Protein AF-J7F900-F1 (afdb_monomer)

Organism: Capra hircus (NCBI:txid9925)

Sequence (234 aa):
MGRRAWTLQCTAFTLFCAWCAMNSVKAKRQFVNECMGRRAWTLQCTAFTLFCAWCAMNSVKAKRQFVNEWAAEIPGGPEAASAIAQELGYDLLGQIGSLENHYLFKHRNHPQRSRRSALHITKRLSDDDRGRQGKGSIFVWASGNGGRQGDNCDCDGYTDSIYTISISSASQQGLSPWYAEKCSSTLATSYSSGDYTDQRITSADLHNDCTETHTGTSASAPLAAGIFALALEA

InterPro domains:
  IPR023828 Peptidase S8, subtilisin, Ser-active site [PS00138] (216-226)
  IPR032815 Peptidase S8, pro-domain [PF16470] (69-130)
  IPR036852 Peptidase S8/S53 domain superfamily [G3DSA:3.40.50.200] (98-234)
  IPR036852 Peptidase S8/S53 domain superfamily [SSF52743] (130-234)

Nearest PDB structures (foldseek):
  1p8j-assembly1_A  TM=9.568E-01  e=3.213E-13  Mus musculus
  4z2a-assembly1_A  TM=9.559E-01  e=8.698E-13  Homo sapiens
  6eqv-assembly1_A  TM=9.687E-01  e=1.725E-12  Homo sapiens
  1ot5-assembly2_B  TM=9.689E-01  e=4.673E-09  Saccharomyces cerevisiae
  5mao-assembly2_B  TM=4.741E-01  e=7.243E+00  Thermus thermophilus HB27

Solvent-accessible surface area (backbone atoms only — not comparable to full-atom values): 13207 Å² total; per-residue (Å²): 139,79,76,68,63,63,62,55,53,56,51,54,53,52,52,49,54,56,56,72,70,52,91,41,75,68,59,54,52,52,54,52,56,63,66,68,71,55,98,83,44,72,74,58,52,51,54,48,52,52,48,53,50,50,51,64,74,64,57,75,71,76,74,84,74,85,72,72,62,45,80,45,78,36,83,74,43,70,66,46,44,45,51,50,17,63,74,73,60,33,44,67,76,44,65,51,81,92,45,80,43,26,34,34,32,33,49,86,81,66,66,97,65,35,84,51,77,34,50,77,60,44,46,55,55,37,71,33,59,76,23,67,81,56,70,37,48,88,43,67,29,43,31,37,62,41,23,74,78,68,38,46,25,63,58,24,14,54,31,48,23,92,61,34,47,8,18,30,35,22,15,76,84,72,40,78,27,72,35,42,31,62,46,87,46,54,74,48,69,31,64,20,31,42,61,94,87,41,59,43,39,67,46,82,40,79,93,87,40,76,34,67,70,44,55,49,14,72,46,7,20,61,54,48,47,52,52,49,52,55,65,72,72,108

Radius of gyration: 24.92 Å; Cα contacts (8 Å, |Δi|>4): 346; chains: 1; bounding box: 78×35×58 Å

Secondary structure (DSSP, 8-state):
--SSHHHHHHHHHHHHHHHHT---HHHHHHHHHHHTTSTT-HHHHHHHHHHHHHHHHT----------EEEEE-TTHHHHHHHHHHHHTEEEEEE-TT-TTEEEEEETT--SS-SS--HHHHHHHHS-TTGGGGT---EEEE--S-GGGT--GGGSTTTT-TTEEEEEEE-TTSPPPTT----TTEEEEEE---STTS--EEEEEGGGEEEEEE-SHHHHHHHHHHHHHHHHH-

pLDDT: mean 74.91, std 19.48, range [27.19, 97.81]

Mean predicted aligned error: 15.86 Å

Foldseek 3Di:
DPDVVVVVVVVVVVLVVVLVPDPDPVVNVVSVVVVVPDPPCPPVVVVVVVVVVVVVVPPPPPPPDDAQKDKAQAPPPPVRVVVCCVVLQWDWPAADPPDPRITMIHHPDDDPFDQDAPQVVLVVQQCPCSAVNNPGPAAFAQLWQCQLVVDASCSGNVLVYPSYAYEWEAFPVRHRASRTHDYPSHDYYFYAHHDPPTWGDWDADPPRDIDRHDGGSSSTRVVVVVVVVVVVVD

Structure (mmCIF, N/CA/C/O backbone):
data_AF-J7F900-F1
#
_entry.id   AF-J7F900-F1
#
loop_
_atom_site.group_PDB
_atom_site.id
_atom_site.type_symbol
_atom_site.label_atom_id
_atom_site.label_alt_id
_atom_site.label_comp_id
_atom_site.label_asym_id
_atom_site.label_entity_id
_atom_site.label_seq_id
_atom_site.pdbx_PDB_ins_code
_atom_site.Cartn_x
_atom_site.Cartn_y
_atom_site.Cartn_z
_atom_site.occupancy
_atom_site.B_iso_or_equiv
_atom_site.auth_seq_id
_atom_site.auth_comp_id
_atom_site.auth_asym_id
_atom_site.auth_atom_id
_atom_site.pdbx_PDB_model_num
ATOM 1 N N . MET A 1 1 ? 62.890 9.599 -12.530 1.00 39.34 1 MET A N 1
ATOM 2 C CA . MET A 1 1 ? 61.653 8.823 -12.789 1.00 39.34 1 MET A CA 1
ATOM 3 C C . MET A 1 1 ? 60.593 9.321 -11.813 1.00 39.34 1 MET A C 1
ATOM 5 O O . MET A 1 1 ? 60.851 9.236 -10.628 1.00 39.34 1 MET A O 1
ATOM 9 N N . GLY A 1 2 ? 59.487 9.945 -12.240 1.00 43.38 2 GLY A N 1
ATOM 10 C CA . GLY A 1 2 ? 58.527 10.470 -11.244 1.00 43.38 2 GLY A CA 1
ATOM 11 C C . GLY A 1 2 ? 57.331 11.289 -11.737 1.00 43.38 2 GLY A C 1
ATOM 12 O O . GLY A 1 2 ? 56.359 11.405 -11.008 1.00 43.38 2 GLY A O 1
ATOM 13 N N . ARG A 1 3 ? 57.327 11.812 -12.973 1.00 31.27 3 ARG A N 1
ATOM 14 C CA . ARG A 1 3 ? 56.179 12.598 -13.491 1.00 31.27 3 ARG A CA 1
ATOM 15 C C . ARG A 1 3 ? 55.253 11.854 -14.464 1.00 31.27 3 ARG A C 1
ATOM 17 O O . ARG A 1 3 ? 54.204 12.382 -14.799 1.00 31.27 3 ARG A O 1
ATOM 24 N N . ARG A 1 4 ? 55.604 10.632 -14.894 1.00 30.52 4 ARG A N 1
ATOM 25 C CA . ARG A 1 4 ? 54.790 9.825 -15.834 1.00 30.52 4 ARG A CA 1
ATOM 26 C C . ARG A 1 4 ? 53.794 8.874 -15.154 1.00 30.52 4 ARG A C 1
ATOM 28 O O . ARG A 1 4 ? 52.801 8.520 -15.768 1.00 30.52 4 ARG A O 1
ATOM 35 N N . ALA A 1 5 ? 54.026 8.481 -13.898 1.00 34.56 5 ALA A N 1
ATOM 36 C CA . ALA A 1 5 ? 53.127 7.569 -13.175 1.00 34.56 5 ALA A CA 1
ATOM 37 C C . ALA A 1 5 ? 51.802 8.249 -12.771 1.00 34.56 5 ALA A C 1
ATOM 39 O O . ALA A 1 5 ? 50.732 7.666 -12.918 1.00 34.56 5 ALA A O 1
ATOM 40 N N . TRP A 1 6 ? 51.864 9.523 -12.371 1.00 27.19 6 TRP A N 1
ATOM 41 C CA . TRP A 1 6 ? 50.697 10.294 -11.929 1.00 27.19 6 TRP A CA 1
ATOM 42 C C . TRP A 1 6 ? 49.711 10.630 -13.062 1.00 27.19 6 TRP A C 1
ATOM 44 O O . TRP A 1 6 ? 48.503 10.658 -12.847 1.00 27.19 6 TRP A O 1
ATOM 54 N N . THR A 1 7 ? 50.191 10.810 -14.296 1.00 35.19 7 THR A N 1
ATOM 55 C CA . THR A 1 7 ? 49.340 11.071 -15.476 1.00 35.19 7 THR A CA 1
ATOM 56 C C . THR A 1 7 ? 48.552 9.829 -15.919 1.00 35.19 7 THR A C 1
ATOM 58 O O . THR A 1 7 ? 47.449 9.937 -16.456 1.00 35.19 7 THR A O 1
ATOM 61 N N . LEU A 1 8 ? 49.102 8.642 -15.654 1.00 38.56 8 LEU A N 1
ATOM 62 C CA . LEU A 1 8 ? 48.525 7.332 -15.970 1.00 38.56 8 LEU A CA 1
ATOM 63 C C . LEU A 1 8 ? 47.450 6.891 -14.958 1.00 38.56 8 LEU A C 1
ATOM 65 O O . LEU A 1 8 ? 46.465 6.263 -15.337 1.00 38.56 8 LEU A O 1
ATOM 69 N N . GLN A 1 9 ? 47.593 7.259 -13.682 1.00 36.38 9 GLN A N 1
ATOM 70 C CA . GLN A 1 9 ? 46.579 6.979 -12.656 1.00 36.38 9 GLN A CA 1
ATOM 71 C C . GLN A 1 9 ? 45.350 7.892 -12.768 1.00 36.38 9 GLN A C 1
ATOM 73 O O . GLN A 1 9 ? 44.226 7.406 -12.640 1.00 36.38 9 GLN A O 1
ATOM 78 N N . CYS A 1 10 ? 45.528 9.178 -13.093 1.00 32.91 10 CYS A N 1
ATOM 79 C CA . CYS A 1 10 ? 44.396 10.094 -13.280 1.00 32.91 10 CYS A CA 1
ATOM 80 C C . CYS A 1 10 ? 43.496 9.711 -14.466 1.00 32.91 10 CYS A C 1
ATOM 82 O O . CYS A 1 10 ? 42.286 9.918 -14.397 1.00 32.91 10 CYS A O 1
ATOM 84 N N . THR A 1 11 ? 44.058 9.129 -15.531 1.00 50.62 11 THR A N 1
ATOM 85 C CA . THR A 1 11 ? 43.308 8.716 -16.733 1.00 50.62 11 THR A CA 1
ATOM 86 C C . THR A 1 11 ? 42.504 7.432 -16.515 1.00 50.62 11 THR A C 1
ATOM 88 O O . THR A 1 11 ? 41.358 7.348 -16.946 1.00 50.62 11 THR A O 1
ATOM 91 N N . ALA A 1 12 ? 43.039 6.453 -15.780 1.00 51.00 12 ALA A N 1
ATOM 92 C CA . ALA A 1 12 ? 42.300 5.232 -15.448 1.00 51.00 12 ALA A CA 1
ATOM 93 C C . ALA A 1 12 ? 41.106 5.501 -14.509 1.00 51.00 12 ALA A C 1
ATOM 95 O O . ALA A 1 12 ? 40.033 4.923 -14.685 1.00 51.00 12 ALA A O 1
ATOM 96 N N . PHE A 1 13 ? 41.269 6.414 -13.545 1.00 47.94 13 PHE A N 1
ATOM 97 C CA . PHE A 1 13 ? 40.209 6.761 -12.594 1.00 47.94 13 PHE A CA 1
ATOM 98 C C . PHE A 1 13 ? 39.066 7.551 -13.254 1.00 47.94 13 PHE A C 1
ATOM 100 O O . PHE A 1 13 ? 37.894 7.272 -13.011 1.00 47.94 13 PHE A O 1
ATOM 107 N N . THR A 1 14 ? 39.387 8.480 -14.164 1.00 52.47 14 THR A N 1
ATOM 108 C CA . THR A 1 14 ? 38.369 9.223 -14.933 1.00 52.47 14 THR A CA 1
ATOM 109 C C . THR A 1 14 ? 37.580 8.320 -15.881 1.00 52.47 14 THR A C 1
ATOM 111 O O . THR A 1 14 ? 36.364 8.473 -15.982 1.00 52.47 14 THR A O 1
ATOM 114 N N . LEU A 1 15 ? 38.224 7.332 -16.514 1.00 55.78 15 LEU A N 1
ATOM 115 C CA . LEU A 1 15 ? 37.542 6.355 -17.375 1.00 55.78 15 LEU A CA 1
ATOM 116 C C . LEU A 1 15 ? 36.622 5.408 -16.580 1.00 55.78 15 LEU A C 1
ATOM 118 O O . LEU A 1 15 ? 35.543 5.067 -17.063 1.00 55.78 15 LEU A O 1
ATOM 122 N N . PHE A 1 16 ? 36.997 5.023 -15.353 1.00 58.53 16 PHE A N 1
ATOM 123 C CA . PHE A 1 16 ? 36.139 4.224 -14.466 1.00 58.53 16 PHE A CA 1
ATOM 124 C C . PHE A 1 16 ? 34.901 5.004 -14.003 1.00 58.53 16 PHE A C 1
ATOM 126 O O . PHE A 1 16 ? 33.786 4.490 -14.097 1.00 58.53 16 PHE A O 1
ATOM 133 N N . CYS A 1 17 ? 35.068 6.263 -13.582 1.00 48.69 17 CYS A N 1
ATOM 134 C CA . CYS A 1 17 ? 33.939 7.122 -13.216 1.00 48.69 17 CYS A CA 1
ATOM 135 C C . CYS A 1 17 ? 32.995 7.361 -14.405 1.00 48.69 17 CYS A C 1
ATOM 137 O O . CYS A 1 17 ? 31.779 7.264 -14.245 1.00 48.69 17 CYS A O 1
ATOM 139 N N . ALA A 1 18 ? 33.538 7.583 -15.607 1.00 52.81 18 ALA A N 1
ATOM 140 C CA . ALA A 1 18 ? 32.741 7.708 -16.826 1.00 52.81 18 ALA A CA 1
ATOM 141 C C . ALA A 1 18 ? 31.972 6.413 -17.156 1.00 52.81 18 ALA A C 1
ATOM 143 O O . ALA A 1 18 ? 30.820 6.479 -17.577 1.00 52.81 18 ALA A O 1
ATOM 144 N N . TRP A 1 19 ? 32.558 5.231 -16.915 1.00 55.00 19 TRP A N 1
ATOM 145 C CA . TRP A 1 19 ? 31.883 3.945 -17.128 1.00 55.00 19 TRP A CA 1
ATOM 146 C C . TRP A 1 19 ? 30.773 3.646 -16.117 1.00 55.00 19 TRP A C 1
ATOM 148 O O . TRP A 1 19 ? 29.700 3.166 -16.501 1.00 55.00 19 TRP A O 1
ATOM 158 N N . CYS A 1 20 ? 30.998 3.965 -14.842 1.00 52.25 20 CYS A N 1
ATOM 159 C CA . CYS A 1 20 ? 29.985 3.837 -13.797 1.00 52.25 20 CYS A CA 1
ATOM 160 C C . CYS A 1 20 ? 28.804 4.797 -14.004 1.00 52.25 20 CYS A C 1
ATOM 162 O O . CYS A 1 20 ? 27.672 4.402 -13.744 1.00 52.25 20 CYS A O 1
ATOM 164 N N . ALA A 1 21 ? 29.038 6.000 -14.539 1.00 45.06 21 ALA A N 1
ATOM 165 C CA . ALA A 1 21 ? 27.992 6.986 -14.821 1.00 45.06 21 ALA A CA 1
ATOM 166 C C . ALA A 1 21 ? 27.124 6.664 -16.061 1.00 45.06 21 ALA A C 1
ATOM 168 O O . ALA A 1 21 ? 26.122 7.334 -16.310 1.00 45.06 21 ALA A O 1
ATOM 169 N N . MET A 1 22 ? 27.476 5.649 -16.862 1.00 54.56 22 MET A N 1
ATOM 170 C CA . MET A 1 22 ? 26.691 5.265 -18.040 1.00 54.56 22 MET A CA 1
ATOM 171 C C . MET A 1 22 ? 25.497 4.369 -17.667 1.00 54.56 22 MET A C 1
ATOM 173 O O . MET A 1 22 ? 25.673 3.242 -17.209 1.00 54.56 22 MET A O 1
ATOM 177 N N . ASN A 1 23 ? 24.275 4.817 -17.972 1.00 41.25 23 ASN A N 1
ATOM 178 C CA . ASN A 1 23 ? 23.027 4.094 -17.663 1.00 41.25 23 ASN A CA 1
ATOM 179 C C . ASN A 1 23 ? 22.518 3.166 -18.787 1.00 41.25 23 ASN A C 1
ATOM 181 O O . ASN A 1 23 ? 21.506 2.491 -18.622 1.00 41.25 23 ASN A O 1
ATOM 185 N N . SER A 1 24 ? 23.215 3.090 -19.929 1.00 43.62 24 SER A N 1
ATOM 186 C CA . SER A 1 24 ? 22.812 2.267 -21.082 1.00 43.62 24 SER A CA 1
ATOM 187 C C . SER A 1 24 ? 23.809 1.147 -21.379 1.00 43.62 24 SER A C 1
ATOM 189 O O . SER A 1 24 ? 25.007 1.383 -21.552 1.00 43.62 24 SER A O 1
ATOM 191 N N . VAL A 1 25 ? 23.301 -0.082 -21.525 1.00 51.66 25 VAL A N 1
ATOM 192 C CA . VAL A 1 25 ? 24.094 -1.266 -21.909 1.00 51.66 25 VAL A CA 1
ATOM 193 C C . VAL A 1 25 ? 24.735 -1.085 -23.292 1.00 51.66 25 VAL A C 1
ATOM 195 O O . VAL A 1 25 ? 25.859 -1.536 -23.504 1.00 51.66 25 VAL A O 1
ATOM 198 N N . LYS A 1 26 ? 24.076 -0.371 -24.219 1.00 46.12 26 LYS A N 1
ATOM 199 C CA . LYS A 1 26 ? 24.641 -0.057 -25.545 1.00 46.12 26 LYS A CA 1
ATOM 200 C C . LYS A 1 26 ? 25.822 0.917 -25.449 1.00 46.12 26 LYS A C 1
ATOM 202 O O . LYS A 1 26 ? 26.840 0.677 -26.092 1.00 46.12 26 LYS A O 1
ATOM 207 N N . ALA A 1 27 ? 25.726 1.938 -24.593 1.00 46.94 27 ALA A N 1
ATOM 208 C CA . ALA A 1 27 ? 26.798 2.916 -24.375 1.00 46.94 27 ALA A CA 1
ATOM 209 C C . ALA A 1 27 ? 28.037 2.277 -23.722 1.00 46.94 27 ALA A C 1
ATOM 211 O O . ALA A 1 27 ? 29.160 2.479 -24.185 1.00 46.94 27 ALA A O 1
ATOM 212 N N . LYS A 1 28 ? 27.833 1.394 -22.730 1.00 47.56 28 LYS A N 1
ATOM 213 C CA . LYS A 1 28 ? 28.925 0.611 -22.124 1.00 47.56 28 LYS A CA 1
ATOM 214 C C . LYS A 1 28 ? 29.638 -0.279 -23.144 1.00 47.56 28 LYS A C 1
ATOM 216 O O . LYS A 1 28 ? 30.852 -0.438 -23.065 1.00 47.56 28 LYS A O 1
ATOM 221 N N . ARG A 1 29 ? 28.906 -0.843 -24.112 1.00 49.00 29 ARG A N 1
ATOM 222 C CA . ARG A 1 29 ? 29.463 -1.723 -25.154 1.00 49.00 29 ARG A CA 1
ATOM 223 C C . ARG A 1 29 ? 30.319 -0.962 -26.172 1.00 49.00 29 ARG A C 1
ATOM 225 O O . ARG A 1 29 ? 31.357 -1.469 -26.582 1.00 49.00 29 ARG A O 1
ATOM 232 N N . GLN A 1 30 ? 29.911 0.250 -26.545 1.00 47.88 30 GLN A N 1
ATOM 233 C CA . GLN A 1 30 ? 30.651 1.096 -27.486 1.00 47.88 30 GLN A CA 1
ATOM 234 C C . GLN A 1 30 ? 31.956 1.633 -26.876 1.00 47.88 30 GLN A C 1
ATOM 236 O O . GLN A 1 30 ? 33.001 1.549 -27.514 1.00 47.88 30 GLN A O 1
ATOM 241 N N . PHE A 1 31 ? 31.925 2.051 -25.607 1.00 52.00 31 PHE A N 1
ATOM 242 C CA . PHE A 1 31 ? 33.115 2.484 -24.865 1.00 52.00 31 PHE A CA 1
ATOM 243 C C . PHE A 1 31 ? 34.171 1.372 -24.731 1.00 52.00 31 PHE A C 1
ATOM 245 O O . PHE A 1 31 ? 35.363 1.600 -24.930 1.00 52.00 31 PHE A O 1
ATOM 252 N N . VAL A 1 32 ? 33.736 0.134 -24.460 1.00 54.12 32 VAL A N 1
ATOM 253 C CA . VAL A 1 32 ? 34.631 -1.036 -24.411 1.00 54.12 32 VAL A CA 1
ATOM 254 C C . VAL A 1 32 ? 35.288 -1.294 -25.773 1.00 54.12 32 VAL A C 1
ATOM 256 O O . VAL A 1 32 ? 36.489 -1.559 -25.826 1.00 54.12 32 VAL A O 1
ATOM 259 N N . ASN A 1 33 ? 34.538 -1.164 -26.872 1.00 49.03 33 ASN A N 1
ATOM 260 C CA . ASN A 1 33 ? 35.069 -1.356 -28.224 1.00 49.03 33 ASN A CA 1
ATOM 261 C C . ASN A 1 33 ? 36.100 -0.279 -28.614 1.00 49.03 33 ASN A C 1
ATOM 263 O O . ASN A 1 33 ? 37.103 -0.603 -29.248 1.00 49.03 33 ASN A O 1
ATOM 267 N N . GLU A 1 34 ? 35.901 0.977 -28.204 1.00 50.81 34 GLU A N 1
ATOM 268 C CA . GLU A 1 34 ? 36.857 2.069 -28.444 1.00 50.81 34 GLU A CA 1
ATOM 269 C C . GLU A 1 34 ? 38.149 1.914 -27.619 1.00 50.81 34 GLU A C 1
ATOM 271 O O . GLU A 1 34 ? 39.245 2.153 -28.134 1.00 50.81 34 GLU A O 1
ATOM 276 N N . CYS A 1 35 ? 38.062 1.430 -26.373 1.00 48.12 35 CYS A N 1
ATOM 277 C CA . CYS A 1 35 ? 39.238 1.144 -25.542 1.00 48.12 35 CYS A CA 1
ATOM 278 C C . CYS A 1 35 ? 40.077 -0.045 -26.049 1.00 48.12 35 CYS A C 1
ATOM 280 O O . CYS A 1 35 ? 41.298 -0.041 -25.882 1.00 48.12 35 CYS A O 1
ATOM 282 N N . MET A 1 36 ? 39.466 -1.041 -26.702 1.00 47.31 36 MET A N 1
ATOM 283 C CA . MET A 1 36 ? 40.174 -2.220 -27.233 1.00 47.31 36 MET A CA 1
ATOM 284 C C . MET A 1 36 ? 40.981 -1.953 -28.523 1.00 47.31 36 MET A C 1
ATOM 286 O O . MET A 1 36 ? 41.742 -2.818 -28.958 1.00 47.31 36 MET A O 1
ATOM 290 N N . GLY A 1 37 ? 40.880 -0.762 -29.127 1.00 43.88 37 GLY A N 1
ATOM 291 C CA . GLY A 1 37 ? 41.524 -0.426 -30.407 1.00 43.88 37 GLY A CA 1
ATOM 292 C C . GLY A 1 37 ? 43.015 -0.047 -30.361 1.00 43.88 37 GLY A C 1
ATOM 293 O O . GLY A 1 37 ? 43.633 0.108 -31.415 1.00 43.88 37 GLY A O 1
ATOM 294 N N . ARG A 1 38 ? 43.643 0.112 -29.185 1.00 46.38 38 ARG A N 1
ATOM 295 C CA . ARG A 1 38 ? 45.068 0.503 -29.068 1.00 46.38 38 ARG A CA 1
ATOM 296 C C . ARG A 1 38 ? 45.914 -0.638 -28.489 1.00 46.38 38 ARG A C 1
ATOM 298 O O . ARG A 1 38 ? 45.812 -0.965 -27.313 1.00 46.38 38 ARG A O 1
ATOM 305 N N . ARG A 1 39 ? 46.799 -1.206 -29.322 1.00 45.97 39 ARG A N 1
ATOM 306 C CA . ARG A 1 39 ? 47.616 -2.432 -29.116 1.00 45.97 39 ARG A CA 1
ATOM 307 C C . ARG A 1 39 ? 48.605 -2.455 -27.921 1.00 45.97 39 ARG A C 1
ATOM 309 O O . ARG A 1 39 ? 49.454 -3.334 -27.880 1.00 45.97 39 ARG A O 1
ATOM 316 N N . ALA A 1 40 ? 48.524 -1.549 -26.947 1.00 45.59 40 ALA A N 1
ATOM 317 C CA . ALA A 1 40 ? 49.523 -1.427 -25.871 1.00 45.59 40 ALA A CA 1
ATOM 318 C C . ALA A 1 40 ? 48.994 -1.651 -24.437 1.00 45.59 40 ALA A C 1
ATOM 320 O O . ALA A 1 40 ? 49.717 -1.381 -23.485 1.00 45.59 40 ALA A O 1
ATOM 321 N N . TRP A 1 41 ? 47.761 -2.142 -24.257 1.00 47.31 41 TRP A N 1
ATOM 322 C CA . TRP A 1 41 ? 47.102 -2.181 -22.936 1.00 47.31 41 TRP A CA 1
ATOM 323 C C . TRP A 1 41 ? 46.536 -3.551 -22.529 1.00 47.31 41 TRP A C 1
ATOM 325 O O . TRP A 1 41 ? 45.672 -3.642 -21.660 1.00 47.31 41 TRP A O 1
ATOM 335 N N . THR A 1 42 ? 47.030 -4.642 -23.117 1.00 53.81 42 THR A N 1
ATOM 336 C CA . THR A 1 42 ? 46.491 -5.999 -22.900 1.00 53.81 42 THR A CA 1
ATOM 337 C C . THR A 1 42 ? 46.549 -6.464 -21.442 1.00 53.81 42 THR A C 1
ATOM 339 O O . THR A 1 42 ? 45.600 -7.087 -20.979 1.00 53.81 42 THR A O 1
ATOM 342 N N . LEU A 1 43 ? 47.594 -6.110 -20.687 1.00 52.00 43 LEU A N 1
ATOM 343 C CA . LEU A 1 43 ? 47.730 -6.470 -19.263 1.00 52.00 43 LEU A CA 1
ATOM 344 C C . LEU A 1 43 ? 46.865 -5.616 -18.320 1.00 52.00 43 LEU A C 1
ATOM 346 O O . LEU A 1 43 ? 46.473 -6.076 -17.251 1.00 52.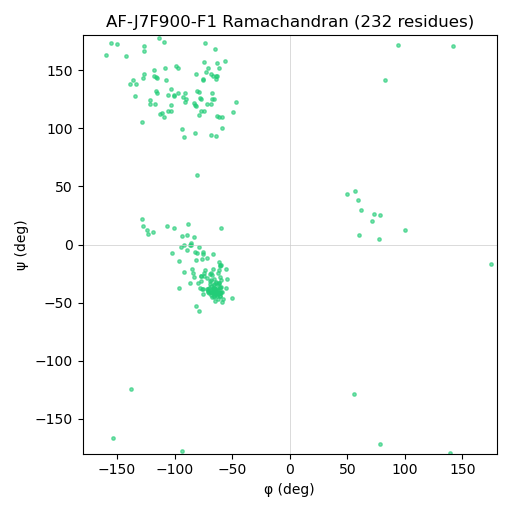00 43 LEU A O 1
ATOM 350 N N . GLN A 1 44 ? 46.546 -4.379 -18.703 1.00 53.59 44 GLN A N 1
ATOM 351 C CA . GLN A 1 44 ? 45.744 -3.476 -17.872 1.00 53.59 44 GLN A CA 1
ATOM 352 C C . GLN A 1 44 ? 44.244 -3.679 -18.108 1.00 53.59 44 GLN A C 1
ATOM 354 O O . GLN A 1 44 ? 43.453 -3.584 -17.171 1.00 53.59 44 GLN A O 1
ATOM 359 N N . CYS A 1 45 ? 43.854 -4.034 -19.337 1.00 55.69 45 CYS A N 1
ATOM 360 C CA . CYS A 1 45 ? 42.481 -4.406 -19.662 1.00 55.69 45 CYS A CA 1
ATOM 361 C C . CYS A 1 45 ? 42.059 -5.705 -18.965 1.00 55.69 45 CYS A C 1
ATOM 363 O O . CYS A 1 45 ? 40.943 -5.764 -18.458 1.00 55.69 45 CYS A O 1
ATOM 365 N N . THR A 1 46 ? 42.930 -6.716 -18.869 1.00 58.94 46 THR A N 1
ATOM 366 C CA . THR A 1 46 ? 42.598 -7.971 -18.170 1.00 58.94 46 THR A CA 1
ATOM 367 C C . THR A 1 46 ? 42.387 -7.746 -16.674 1.00 58.94 46 THR A C 1
ATOM 369 O O . THR A 1 46 ? 41.367 -8.176 -16.135 1.00 58.94 46 THR A O 1
ATOM 372 N N . ALA A 1 47 ? 43.269 -6.987 -16.017 1.00 64.75 47 ALA A N 1
ATOM 373 C CA . AL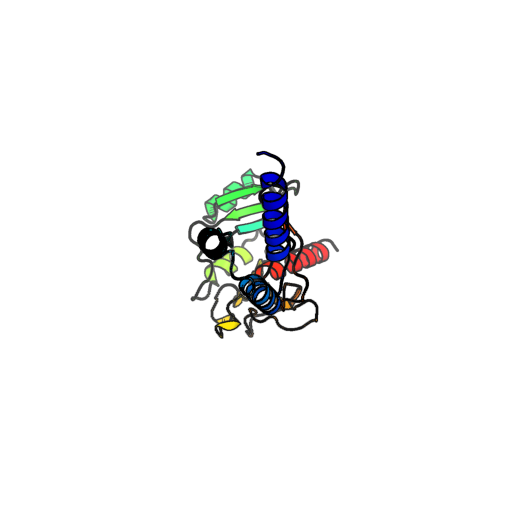A A 1 47 ? 43.113 -6.618 -14.610 1.00 64.75 47 ALA A CA 1
ATOM 374 C C . ALA A 1 47 ? 41.816 -5.828 -14.351 1.00 64.75 47 ALA A C 1
ATOM 376 O O . ALA A 1 47 ? 41.102 -6.109 -13.390 1.00 64.75 47 ALA A O 1
ATOM 377 N N . PHE A 1 48 ? 41.461 -4.896 -15.241 1.00 65.88 48 PHE A N 1
ATOM 378 C CA . PHE A 1 48 ? 40.223 -4.124 -15.131 1.00 65.88 48 PHE A CA 1
ATOM 379 C C . PHE A 1 48 ? 38.976 -4.990 -15.353 1.00 65.88 48 PHE A C 1
ATOM 381 O O . PHE A 1 48 ? 38.014 -4.881 -14.601 1.00 65.88 48 PHE A O 1
ATOM 388 N N . THR A 1 49 ? 38.998 -5.914 -16.321 1.00 65.69 49 THR A N 1
ATOM 389 C CA . THR A 1 49 ? 37.884 -6.855 -16.535 1.00 65.69 49 THR A CA 1
ATOM 390 C C . THR A 1 49 ? 37.692 -7.810 -15.359 1.00 65.69 49 THR A C 1
ATOM 392 O O . THR A 1 49 ? 36.553 -8.068 -14.976 1.00 65.69 49 THR A O 1
ATOM 395 N N . LEU A 1 50 ? 38.781 -8.277 -14.739 1.00 69.88 50 LEU A N 1
ATOM 396 C CA . LEU A 1 50 ? 38.726 -9.119 -13.544 1.00 69.88 50 LEU A CA 1
ATOM 397 C C . LEU A 1 50 ? 38.215 -8.337 -12.330 1.00 69.88 50 LEU A C 1
ATOM 399 O O . LEU A 1 50 ? 37.401 -8.862 -11.577 1.00 69.88 50 LEU A O 1
ATOM 403 N N . PHE A 1 51 ? 38.618 -7.073 -12.171 1.00 69.25 51 PHE A N 1
ATOM 404 C CA . PHE A 1 51 ? 38.120 -6.205 -11.103 1.00 69.25 51 PHE A CA 1
ATOM 405 C C . PHE A 1 51 ? 36.639 -5.845 -11.290 1.00 69.25 51 PHE A C 1
ATOM 407 O O . PHE A 1 51 ? 35.856 -5.957 -10.353 1.00 69.25 51 PHE A O 1
ATOM 414 N N . CYS A 1 52 ? 36.203 -5.509 -12.508 1.00 65.25 52 CYS A N 1
ATOM 415 C CA . CYS A 1 52 ? 34.789 -5.280 -12.812 1.00 65.25 52 CYS A CA 1
ATOM 416 C C . CYS A 1 52 ? 33.944 -6.547 -12.609 1.00 65.25 52 CYS A C 1
ATOM 418 O O . CYS A 1 52 ? 32.836 -6.453 -12.083 1.00 65.25 52 CYS A O 1
ATOM 420 N N . ALA A 1 53 ? 34.459 -7.726 -12.979 1.00 66.56 53 ALA A N 1
ATOM 421 C CA . ALA A 1 53 ? 33.801 -9.001 -12.700 1.00 66.56 53 ALA A CA 1
ATOM 422 C C . ALA A 1 53 ? 33.720 -9.268 -11.188 1.00 66.56 53 ALA A C 1
ATOM 424 O O . ALA A 1 53 ? 32.662 -9.645 -10.693 1.00 66.56 53 ALA A O 1
ATOM 425 N N . TRP A 1 54 ? 34.789 -8.996 -10.434 1.00 67.06 54 TRP A N 1
ATOM 426 C CA . TRP A 1 54 ? 34.808 -9.087 -8.971 1.00 67.06 54 TRP A CA 1
ATOM 427 C C . TRP A 1 54 ? 33.791 -8.143 -8.318 1.00 67.06 54 TRP A C 1
ATOM 429 O O . TRP A 1 54 ? 33.055 -8.558 -7.422 1.00 67.06 54 TRP A O 1
ATOM 439 N N . CYS A 1 55 ? 33.701 -6.891 -8.771 1.00 56.28 55 CYS A N 1
ATOM 440 C CA . CYS A 1 55 ? 32.713 -5.925 -8.287 1.00 56.28 55 CYS A CA 1
ATOM 441 C C . CYS A 1 55 ? 31.280 -6.330 -8.654 1.00 56.28 55 CYS A C 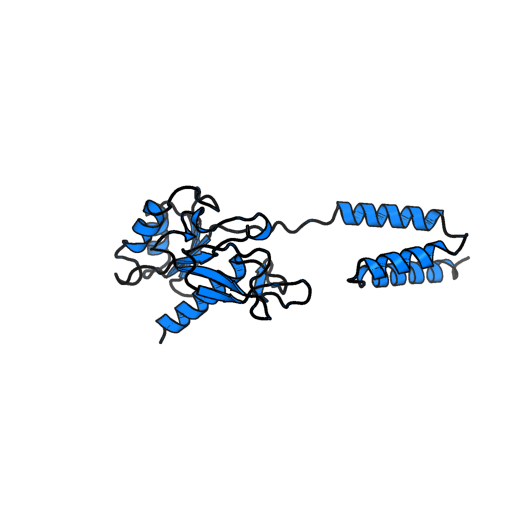1
ATOM 443 O O . CYS A 1 55 ? 30.383 -6.184 -7.830 1.00 56.28 55 CYS A O 1
ATOM 445 N N . ALA A 1 56 ? 31.054 -6.883 -9.850 1.00 58.12 56 ALA A N 1
ATOM 446 C CA . ALA A 1 56 ? 29.748 -7.406 -10.248 1.00 58.12 56 ALA A CA 1
ATOM 447 C C . ALA A 1 56 ? 29.332 -8.626 -9.406 1.00 58.12 56 ALA A C 1
ATOM 449 O O . ALA A 1 56 ? 28.155 -8.768 -9.080 1.00 58.12 56 ALA A O 1
ATOM 450 N N . MET A 1 57 ? 30.291 -9.470 -9.008 1.00 49.50 57 MET A N 1
ATOM 451 C CA . MET A 1 57 ? 30.062 -10.614 -8.116 1.00 49.50 57 MET A CA 1
ATOM 452 C C . MET A 1 57 ? 29.849 -10.206 -6.649 1.00 49.50 57 MET A C 1
ATOM 454 O O . MET A 1 57 ? 29.146 -10.907 -5.930 1.00 49.50 57 MET A O 1
ATOM 458 N N . ASN A 1 58 ? 30.397 -9.065 -6.215 1.00 42.34 58 ASN A N 1
ATOM 459 C CA . ASN A 1 58 ? 30.227 -8.514 -4.862 1.00 42.34 58 ASN A CA 1
ATOM 460 C C . ASN A 1 58 ? 29.193 -7.384 -4.786 1.00 42.34 58 ASN A C 1
ATOM 462 O O . ASN A 1 58 ? 29.129 -6.666 -3.788 1.00 42.34 58 ASN A O 1
ATOM 466 N N . SER A 1 59 ? 28.365 -7.213 -5.819 1.00 44.44 59 SER A N 1
ATOM 467 C CA . SER A 1 59 ? 27.220 -6.315 -5.736 1.00 44.44 59 SER A CA 1
ATOM 468 C C . SER A 1 59 ? 26.216 -6.935 -4.766 1.00 44.44 59 SER A C 1
ATOM 470 O O . SER A 1 59 ? 25.434 -7.820 -5.123 1.00 44.44 59 SER A O 1
ATOM 472 N N . VAL A 1 60 ? 26.299 -6.519 -3.500 1.00 42.12 60 VAL A N 1
ATOM 473 C CA . VAL A 1 60 ? 25.333 -6.864 -2.461 1.00 42.12 60 VAL A CA 1
ATOM 474 C C . VAL A 1 60 ? 23.987 -6.346 -2.946 1.00 42.12 60 VAL A C 1
ATOM 476 O O . VAL A 1 60 ? 23.696 -5.155 -2.883 1.00 42.12 60 VAL A O 1
ATOM 479 N N . LYS A 1 61 ? 23.160 -7.246 -3.482 1.00 41.19 61 LYS A N 1
ATOM 480 C CA . LYS A 1 61 ? 21.744 -6.962 -3.684 1.00 41.19 61 LYS A CA 1
ATOM 481 C C . LYS A 1 61 ? 21.191 -6.641 -2.304 1.00 41.19 61 LYS A C 1
ATOM 483 O O . LYS A 1 61 ? 21.106 -7.544 -1.472 1.00 41.19 61 LYS A O 1
ATOM 488 N N . ALA A 1 62 ? 20.840 -5.379 -2.065 1.00 40.94 62 ALA A N 1
ATOM 489 C CA . ALA A 1 62 ? 20.031 -5.014 -0.915 1.00 40.94 62 ALA A CA 1
ATOM 490 C C . ALA A 1 62 ? 18.832 -5.970 -0.897 1.00 40.94 62 ALA A C 1
ATOM 492 O O . ALA A 1 62 ? 18.053 -6.033 -1.857 1.00 40.94 62 ALA A O 1
ATOM 493 N N . LYS A 1 63 ? 18.753 -6.819 0.133 1.00 31.92 63 LYS A N 1
ATOM 494 C CA . LYS A 1 63 ? 17.612 -7.712 0.314 1.00 31.92 63 LYS A CA 1
ATOM 495 C C . LYS A 1 63 ? 16.407 -6.799 0.492 1.00 31.92 63 LYS A C 1
ATOM 497 O O . LYS A 1 63 ? 16.298 -6.131 1.511 1.00 31.92 63 LYS A O 1
ATOM 502 N N . ARG A 1 64 ? 15.517 -6.761 -0.503 1.00 41.00 64 ARG A N 1
ATOM 503 C CA . ARG A 1 64 ? 14.185 -6.170 -0.350 1.00 41.00 64 ARG A CA 1
ATOM 504 C C . ARG A 1 64 ? 13.454 -7.013 0.683 1.00 41.00 64 ARG A C 1
ATOM 506 O O . ARG A 1 64 ? 12.948 -8.089 0.372 1.00 41.00 64 ARG A O 1
ATOM 513 N N . GLN A 1 65 ? 13.533 -6.588 1.932 1.00 38.22 65 GLN A N 1
ATOM 514 C CA . GLN A 1 65 ? 12.960 -7.303 3.052 1.00 38.22 65 GLN A CA 1
ATOM 515 C C . GLN A 1 65 ? 11.553 -6.746 3.244 1.00 38.22 65 GLN A C 1
ATOM 517 O O . GLN A 1 65 ? 11.364 -5.716 3.875 1.00 38.22 65 GLN A O 1
ATOM 522 N N . PHE A 1 66 ? 10.569 -7.386 2.613 1.00 45.41 66 PHE A N 1
ATOM 523 C CA . PHE A 1 66 ? 9.167 -7.058 2.853 1.00 45.41 66 PHE A CA 1
ATOM 524 C C . PHE A 1 66 ? 8.797 -7.565 4.249 1.00 45.41 66 PHE A C 1
ATOM 526 O O . PHE A 1 66 ? 8.958 -8.752 4.549 1.00 45.41 66 PHE A O 1
ATOM 533 N N . VAL A 1 67 ? 8.371 -6.660 5.120 1.00 52.53 67 VAL A N 1
ATOM 534 C CA . VAL A 1 67 ? 8.057 -6.964 6.514 1.00 52.53 67 VAL A CA 1
ATOM 535 C C . VAL A 1 67 ? 6.552 -7.179 6.673 1.00 52.53 67 VAL A C 1
ATOM 537 O O . VAL A 1 67 ? 5.753 -6.378 6.203 1.00 52.53 67 VAL A O 1
ATOM 540 N N . ASN A 1 68 ? 6.161 -8.285 7.314 1.00 59.44 68 ASN A N 1
ATOM 541 C CA . ASN A 1 68 ? 4.766 -8.575 7.678 1.00 59.44 68 ASN A CA 1
ATOM 542 C C . ASN A 1 68 ? 4.401 -7.805 8.953 1.00 59.44 68 ASN A C 1
ATOM 544 O O . ASN A 1 68 ? 4.132 -8.399 10.003 1.00 59.44 68 ASN A O 1
ATOM 548 N N . GLU A 1 69 ? 4.508 -6.486 8.866 1.00 72.38 69 GLU A N 1
ATOM 549 C CA . GLU A 1 69 ? 4.305 -5.554 9.965 1.00 72.38 69 GLU A CA 1
ATOM 550 C C . GLU A 1 69 ? 2.991 -4.798 9.768 1.00 72.38 69 GLU A C 1
ATOM 552 O O . GLU A 1 69 ? 2.608 -4.464 8.649 1.00 72.38 69 GLU A O 1
ATOM 557 N N . TRP A 1 70 ? 2.286 -4.569 10.868 1.00 75.12 70 TRP A N 1
ATOM 558 C CA . TRP A 1 70 ? 0.959 -3.975 10.905 1.00 75.12 70 TRP A CA 1
ATOM 559 C C . TRP A 1 70 ? 1.030 -2.714 11.750 1.00 75.12 70 TRP A C 1
ATOM 561 O O . TRP A 1 70 ? 1.395 -2.787 12.920 1.00 75.12 70 TRP A O 1
ATOM 571 N N . ALA A 1 71 ? 0.692 -1.567 11.174 1.00 79.38 71 ALA A N 1
ATOM 572 C CA . ALA A 1 71 ? 0.504 -0.341 11.935 1.00 79.38 71 ALA A CA 1
ATOM 573 C C . ALA A 1 71 ? -0.962 -0.256 12.370 1.00 79.38 71 ALA A C 1
ATOM 575 O O . ALA A 1 71 ? -1.853 -0.347 11.525 1.00 79.38 71 ALA A O 1
ATOM 576 N N . ALA A 1 72 ? -1.214 -0.102 13.667 1.00 79.88 72 ALA A N 1
ATOM 577 C CA . ALA A 1 72 ? -2.562 0.054 14.201 1.00 79.88 72 ALA A CA 1
ATOM 578 C C . ALA A 1 72 ? -2.615 1.163 15.252 1.00 79.88 72 ALA A C 1
ATOM 580 O O . ALA A 1 72 ? -1.701 1.314 16.067 1.00 79.88 72 ALA A O 1
ATOM 581 N N . GLU A 1 73 ? -3.710 1.918 15.235 1.00 81.75 73 GLU A N 1
ATOM 582 C CA . GLU A 1 73 ? -4.052 2.860 16.294 1.00 81.75 73 GLU A CA 1
ATOM 583 C C . GLU A 1 73 ? -4.751 2.108 17.435 1.00 81.75 73 GLU A C 1
ATOM 585 O O . GLU A 1 73 ? -5.785 1.469 17.230 1.00 81.75 73 GLU A O 1
ATOM 590 N N . ILE A 1 74 ? -4.183 2.174 18.637 1.00 81.44 74 ILE A N 1
ATOM 591 C CA . ILE A 1 74 ? -4.699 1.544 19.850 1.00 81.44 74 ILE A CA 1
ATOM 592 C C . ILE A 1 74 ? -4.780 2.596 20.960 1.00 81.44 74 ILE A C 1
ATOM 594 O O . ILE A 1 74 ? -3.751 2.968 21.532 1.00 81.44 74 ILE A O 1
ATOM 598 N N . PRO A 1 75 ? -5.993 3.065 21.301 1.00 78.12 75 PRO A N 1
ATOM 599 C CA . PRO A 1 75 ? -6.203 3.942 22.442 1.00 78.12 75 PRO A CA 1
ATOM 600 C C . PRO A 1 75 ? -5.848 3.229 23.751 1.00 78.12 75 PRO A C 1
ATOM 602 O O . PRO A 1 75 ? -6.117 2.039 23.911 1.00 78.12 75 PRO A O 1
ATOM 605 N N . GLY A 1 76 ? -5.307 3.970 24.718 1.00 81.19 76 GLY A N 1
ATOM 606 C CA . GLY A 1 76 ? -4.950 3.420 26.032 1.00 81.19 76 GLY A CA 1
ATOM 607 C C . GLY A 1 76 ? -3.466 3.100 26.202 1.00 81.19 76 GLY A C 1
ATOM 608 O O . GLY A 1 76 ? -3.098 2.456 27.180 1.00 81.19 76 GLY A O 1
ATOM 609 N N . GLY A 1 77 ? -2.617 3.576 25.289 1.00 86.94 77 GLY A N 1
ATOM 610 C CA . GLY A 1 77 ? -1.173 3.572 25.477 1.00 86.94 77 GLY A CA 1
ATOM 611 C C . GLY A 1 77 ? -0.492 2.216 25.231 1.00 86.94 77 GLY A C 1
ATOM 612 O O . GLY A 1 77 ? -1.103 1.257 24.744 1.00 86.94 77 GLY A O 1
ATOM 613 N N . PRO A 1 78 ? 0.810 2.122 25.553 1.00 87.94 78 PRO A N 1
ATOM 614 C CA . PRO A 1 78 ? 1.615 0.945 25.254 1.00 87.94 78 PRO A CA 1
ATOM 615 C C . PRO A 1 78 ? 1.185 -0.290 26.056 1.00 87.94 78 PRO A C 1
ATOM 617 O O . PRO A 1 78 ? 1.374 -1.406 25.570 1.00 87.94 78 PRO A O 1
ATOM 620 N N . GLU A 1 79 ? 0.583 -0.135 27.245 1.00 89.19 79 GLU A N 1
ATOM 621 C CA . GLU A 1 79 ? 0.067 -1.283 27.998 1.00 89.19 79 GLU A CA 1
ATOM 622 C C . GLU A 1 79 ? -1.102 -1.958 27.271 1.00 89.19 79 GLU A C 1
ATOM 624 O O . GLU A 1 79 ? -1.112 -3.184 27.137 1.00 89.19 79 GLU A O 1
ATOM 629 N N . ALA A 1 80 ? -2.049 -1.172 26.745 1.00 86.88 80 ALA A N 1
ATOM 630 C CA . ALA A 1 80 ? -3.176 -1.691 25.972 1.00 86.88 80 ALA A CA 1
ATOM 631 C C . ALA A 1 80 ? -2.697 -2.387 24.689 1.00 86.88 80 ALA A C 1
ATOM 633 O O . ALA A 1 80 ? -3.123 -3.503 24.383 1.00 86.88 80 ALA A O 1
ATOM 634 N N . ALA A 1 81 ? -1.748 -1.769 23.981 1.00 86.19 81 ALA A N 1
ATOM 635 C CA . ALA A 1 81 ? -1.139 -2.352 22.791 1.00 86.19 81 ALA A CA 1
ATOM 636 C C . ALA A 1 81 ? -0.420 -3.678 23.087 1.00 86.19 81 ALA A C 1
ATOM 638 O O . ALA A 1 81 ? -0.561 -4.642 22.336 1.00 86.19 81 ALA A O 1
ATOM 639 N N . SER A 1 82 ? 0.313 -3.756 24.200 1.00 88.69 82 SER A N 1
ATOM 640 C CA . SER A 1 82 ? 1.013 -4.973 24.628 1.00 88.69 82 SER A CA 1
ATOM 641 C C . SER A 1 82 ? 0.042 -6.097 25.002 1.00 88.69 82 SER A C 1
ATOM 643 O O . SER A 1 82 ? 0.252 -7.251 24.621 1.00 88.69 82 SER A O 1
ATOM 645 N N . ALA A 1 83 ? -1.058 -5.763 25.684 1.00 86.56 83 ALA A N 1
ATOM 646 C CA . ALA A 1 83 ? -2.104 -6.722 26.024 1.00 86.56 83 ALA A CA 1
ATOM 647 C C . ALA A 1 83 ? -2.759 -7.316 24.766 1.00 86.56 83 ALA A C 1
ATOM 649 O O . ALA A 1 83 ? -2.867 -8.536 24.647 1.00 86.56 83 ALA A O 1
ATOM 650 N N . ILE A 1 84 ? -3.111 -6.468 23.792 1.00 84.12 84 ILE A N 1
ATOM 651 C CA . ILE A 1 84 ? -3.675 -6.898 22.502 1.00 84.12 84 ILE A CA 1
ATOM 652 C C . ILE A 1 84 ? -2.673 -7.765 21.733 1.00 84.12 84 ILE A C 1
ATOM 654 O O . ILE A 1 84 ? -3.048 -8.803 21.188 1.00 84.12 84 ILE A O 1
ATOM 658 N N . ALA A 1 85 ? -1.391 -7.387 21.730 1.00 84.69 85 ALA A N 1
ATOM 659 C CA . ALA A 1 85 ? -0.343 -8.170 21.086 1.00 84.69 85 ALA A CA 1
ATOM 660 C C . ALA A 1 85 ? -0.253 -9.589 21.674 1.00 84.69 85 ALA A C 1
ATOM 662 O O . ALA A 1 85 ? -0.297 -10.566 20.927 1.00 84.69 85 ALA A O 1
ATOM 663 N N . GLN A 1 86 ? -0.209 -9.720 23.005 1.00 85.38 86 GLN A N 1
ATOM 664 C CA . GLN A 1 86 ? -0.186 -11.028 23.669 1.00 85.38 86 GLN A CA 1
ATOM 665 C C . GLN A 1 86 ? -1.451 -11.847 23.410 1.00 85.38 86 GLN A C 1
ATOM 667 O O . GLN A 1 86 ? -1.357 -13.046 23.150 1.00 85.38 86 GLN A O 1
ATOM 672 N N . GLU A 1 87 ? -2.622 -11.215 23.461 1.00 82.25 87 GLU A N 1
ATOM 673 C CA . GLU A 1 87 ? -3.910 -11.882 23.267 1.00 82.25 87 GLU A CA 1
ATOM 674 C C . GLU A 1 87 ? -4.077 -12.422 21.841 1.00 82.25 87 GLU A C 1
ATOM 676 O O . GLU A 1 87 ? -4.578 -13.532 21.638 1.00 82.25 87 GLU A O 1
ATOM 681 N N . LEU A 1 88 ? -3.641 -11.647 20.846 1.00 76.88 88 LEU A N 1
ATOM 682 C CA . LEU A 1 88 ? -3.807 -11.973 19.431 1.00 76.88 88 LEU A CA 1
ATOM 683 C C . LEU A 1 88 ? -2.595 -12.703 18.827 1.00 76.88 88 LEU A C 1
ATOM 685 O O . LEU A 1 88 ? -2.644 -13.090 17.662 1.00 76.88 88 LEU A O 1
ATOM 689 N N . GLY A 1 89 ? -1.522 -12.926 19.595 1.00 80.50 89 GLY A N 1
ATOM 690 C CA . GLY A 1 89 ? -0.325 -13.642 19.136 1.00 80.50 89 GLY A CA 1
ATOM 691 C C . GLY A 1 89 ? 0.627 -12.809 18.266 1.00 80.50 89 GLY A C 1
ATOM 692 O O . GLY A 1 89 ? 1.382 -13.361 17.461 1.00 80.50 89 GLY A O 1
ATOM 693 N N . TYR A 1 90 ? 0.603 -11.488 18.424 1.00 81.38 90 TYR A N 1
ATOM 694 C CA . TYR A 1 90 ? 1.499 -10.548 17.757 1.00 81.38 90 TYR A CA 1
ATOM 695 C C . TYR A 1 90 ? 2.656 -10.135 18.679 1.00 81.38 90 TYR A C 1
ATOM 697 O O . TYR A 1 90 ? 2.548 -10.126 19.901 1.00 81.38 90 TYR A O 1
ATOM 705 N N . ASP A 1 91 ? 3.772 -9.751 18.073 1.00 85.44 91 ASP A N 1
ATOM 706 C CA . ASP A 1 91 ? 4.864 -9.033 18.717 1.00 85.44 91 ASP A CA 1
ATOM 707 C C . ASP A 1 91 ? 4.631 -7.530 18.564 1.00 85.44 91 ASP A C 1
ATOM 709 O O . ASP A 1 91 ? 4.536 -7.032 17.442 1.00 85.44 91 ASP A O 1
ATOM 713 N N . LEU A 1 92 ? 4.565 -6.800 19.676 1.00 85.31 92 LEU A N 1
ATOM 714 C CA . LEU A 1 92 ? 4.585 -5.339 19.667 1.00 85.31 92 LEU A CA 1
ATOM 715 C C . LEU A 1 92 ? 6.026 -4.864 19.426 1.00 85.31 92 LEU A C 1
ATOM 717 O O . LEU A 1 92 ? 6.904 -5.100 20.255 1.00 85.31 92 LEU A O 1
ATOM 721 N N . LEU A 1 93 ? 6.272 -4.203 18.295 1.00 84.38 93 LEU A N 1
ATOM 722 C CA . LEU A 1 93 ? 7.586 -3.659 17.936 1.00 84.38 93 LEU A CA 1
ATOM 723 C C . LEU A 1 93 ? 7.846 -2.289 18.573 1.00 84.38 93 LEU A C 1
ATOM 725 O O . LEU A 1 93 ? 8.998 -1.944 18.827 1.00 84.38 93 LEU A O 1
ATOM 729 N N . GLY A 1 94 ? 6.790 -1.525 18.851 1.00 86.06 94 GLY A N 1
ATOM 730 C CA . GLY A 1 94 ? 6.875 -0.227 19.518 1.00 86.06 94 GLY A CA 1
ATOM 731 C C . GLY A 1 94 ? 5.940 0.816 18.916 1.00 86.06 94 GLY A C 1
ATOM 732 O O . GLY A 1 94 ? 5.182 0.532 17.988 1.00 86.06 94 GLY A O 1
ATOM 733 N N . GLN A 1 95 ? 5.987 2.026 19.473 1.00 85.69 95 GLN A N 1
ATOM 734 C CA . GLN A 1 95 ? 5.245 3.177 18.962 1.00 85.69 95 GLN A CA 1
ATOM 735 C C . GLN A 1 95 ? 5.905 3.725 17.692 1.00 85.69 95 GLN A C 1
ATOM 737 O O . GLN A 1 95 ? 7.133 3.765 17.578 1.00 85.69 95 GLN A O 1
ATOM 742 N N . ILE A 1 96 ? 5.086 4.152 16.736 1.00 83.00 96 ILE A N 1
ATOM 743 C CA . ILE A 1 96 ? 5.552 4.687 15.459 1.00 83.00 96 ILE A CA 1
ATOM 744 C C . ILE A 1 96 ? 5.928 6.160 15.643 1.00 83.00 96 ILE A C 1
ATOM 746 O O . ILE A 1 96 ? 5.086 7.054 15.577 1.00 83.00 96 ILE A O 1
ATOM 750 N N . GLY A 1 97 ? 7.220 6.415 15.859 1.00 79.44 97 GLY A N 1
ATOM 751 C CA . GLY A 1 97 ? 7.762 7.771 15.957 1.00 79.44 97 GLY A CA 1
ATOM 752 C C . GLY A 1 97 ? 7.061 8.607 17.032 1.00 79.44 97 GLY A C 1
ATOM 753 O O . GLY A 1 97 ? 6.948 8.180 18.177 1.00 79.44 97 GLY A O 1
ATOM 754 N N . SER A 1 98 ? 6.599 9.802 16.658 1.00 78.44 98 SER A N 1
ATOM 755 C CA . SER A 1 98 ? 5.871 10.728 17.537 1.00 78.44 98 SER A CA 1
ATOM 756 C C . SER A 1 98 ? 4.345 10.590 17.463 1.00 78.44 98 SER A C 1
ATOM 758 O O . SER A 1 98 ? 3.641 11.434 18.009 1.00 78.44 98 SER A O 1
ATOM 760 N N . LEU A 1 99 ? 3.816 9.582 16.759 1.00 77.38 99 LEU A N 1
ATOM 761 C CA . LEU A 1 99 ? 2.373 9.385 16.623 1.00 77.38 99 LEU A CA 1
ATOM 762 C C . LEU A 1 99 ? 1.824 8.740 17.898 1.00 77.38 99 LEU A C 1
ATOM 764 O O . LEU A 1 99 ? 2.141 7.589 18.205 1.00 77.38 99 LEU A O 1
ATOM 768 N N . GLU A 1 100 ? 1.029 9.482 18.666 1.00 80.50 100 GLU A N 1
ATOM 769 C CA . GLU A 1 100 ? 0.382 8.966 19.876 1.00 80.50 100 GLU A CA 1
ATOM 770 C C . GLU A 1 100 ? -0.603 7.846 19.533 1.00 80.50 100 GLU A C 1
ATOM 772 O O . GLU A 1 100 ? -1.283 7.897 18.511 1.00 80.50 100 GLU A O 1
ATOM 777 N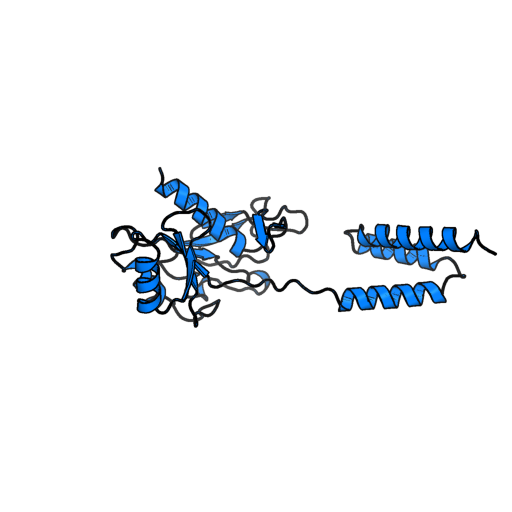 N . ASN A 1 101 ? -0.672 6.821 20.385 1.00 80.00 101 ASN A N 1
ATOM 778 C CA . ASN A 1 101 ? -1.530 5.644 20.210 1.00 80.00 101 ASN A CA 1
ATOM 779 C C . ASN A 1 101 ? -1.279 4.818 18.932 1.00 80.00 101 ASN A C 1
ATOM 781 O O . ASN A 1 101 ? -2.040 3.897 18.666 1.00 80.00 101 ASN A O 1
ATOM 785 N N . HIS A 1 102 ? -0.233 5.081 18.146 1.00 80.81 102 HIS A N 1
ATOM 786 C CA . HIS A 1 102 ? 0.058 4.322 16.926 1.00 80.81 102 HIS A CA 1
ATOM 787 C C . HIS A 1 102 ? 1.206 3.347 17.151 1.00 80.81 102 HIS A C 1
ATOM 789 O O . HIS A 1 102 ? 2.333 3.749 17.443 1.00 80.81 102 HIS A O 1
ATOM 795 N N . TYR A 1 103 ? 0.935 2.060 16.970 1.00 83.44 103 TYR A N 1
ATOM 796 C CA . TYR A 1 103 ? 1.868 0.989 17.291 1.00 83.44 103 TYR A CA 1
ATOM 797 C C . TYR A 1 103 ? 2.099 0.069 16.103 1.00 83.44 103 TYR A C 1
ATOM 799 O O . TYR A 1 103 ? 1.203 -0.180 15.295 1.00 83.44 103 TYR A O 1
ATOM 807 N N . LEU A 1 104 ? 3.320 -0.446 16.015 1.00 83.00 104 LEU A N 1
ATOM 808 C CA . LEU A 1 104 ? 3.725 -1.401 15.001 1.00 83.00 104 LEU A CA 1
ATOM 809 C C . LEU A 1 104 ? 3.729 -2.812 15.592 1.00 83.00 104 LEU A C 1
ATOM 811 O O . LEU A 1 104 ? 4.359 -3.064 16.620 1.00 83.00 104 LEU A O 1
ATOM 815 N N . PHE A 1 105 ? 3.054 -3.739 14.925 1.00 82.62 105 PHE A N 1
ATOM 816 C CA . PHE A 1 105 ? 2.924 -5.136 15.320 1.00 82.62 105 PHE A CA 1
ATOM 817 C C . PHE A 1 105 ? 3.534 -6.048 14.272 1.00 82.62 105 PHE A C 1
ATOM 819 O O . PHE A 1 105 ? 3.478 -5.772 13.078 1.00 82.62 105 PHE A O 1
ATOM 826 N N . LYS A 1 106 ? 4.047 -7.194 14.698 1.00 78.31 106 LYS A N 1
ATOM 827 C CA . LYS A 1 106 ? 4.579 -8.222 13.812 1.00 78.31 106 LYS A CA 1
ATOM 828 C C . LYS A 1 106 ? 4.073 -9.578 14.241 1.00 78.31 106 LYS A C 1
ATOM 830 O O . LYS A 1 106 ? 4.225 -9.965 15.388 1.00 78.31 106 LYS A O 1
ATOM 835 N N . HIS A 1 107 ? 3.504 -10.340 13.324 1.00 71.69 107 HIS A N 1
ATOM 836 C CA . HIS A 1 107 ? 3.056 -11.682 13.675 1.00 71.69 107 HIS A CA 1
ATOM 837 C C . HIS A 1 107 ? 4.155 -12.715 13.425 1.00 71.69 107 HIS A C 1
ATOM 839 O O . HIS A 1 107 ? 4.720 -12.775 12.330 1.00 71.69 107 HIS A O 1
ATOM 845 N N . ARG A 1 108 ? 4.423 -13.571 14.418 1.00 63.88 108 ARG A N 1
ATOM 846 C CA . ARG A 1 108 ? 5.535 -14.542 14.386 1.00 63.88 108 ARG A CA 1
ATOM 847 C C . ARG A 1 108 ? 5.434 -15.565 13.256 1.00 63.88 108 ARG A C 1
ATOM 849 O O . ARG A 1 108 ? 6.453 -15.972 12.712 1.00 63.88 108 ARG A O 1
ATOM 856 N N . ASN A 1 109 ? 4.212 -15.953 12.893 1.00 61.91 109 ASN A N 1
ATOM 857 C CA . ASN A 1 109 ? 3.955 -17.087 12.000 1.00 61.91 109 ASN A CA 1
ATOM 858 C C . ASN A 1 109 ? 3.127 -16.732 10.755 1.00 61.91 109 ASN A C 1
ATOM 860 O O . ASN A 1 109 ? 2.643 -17.641 10.082 1.00 61.91 109 ASN A O 1
ATOM 864 N N . HIS A 1 110 ? 2.917 -15.445 10.436 1.00 60.19 110 HIS A N 1
ATOM 865 C CA . HIS A 1 110 ? 2.156 -15.106 9.225 1.00 60.19 110 HIS A CA 1
ATOM 866 C C . HIS A 1 110 ? 3.055 -15.185 7.985 1.00 60.19 110 HIS A C 1
ATOM 868 O O . HIS A 1 110 ? 4.045 -14.451 7.911 1.00 60.19 110 HIS A O 1
ATOM 874 N N . PRO A 1 111 ? 2.737 -16.054 7.006 1.00 60.03 111 PRO A N 1
ATOM 875 C CA . PRO A 1 111 ? 3.427 -16.051 5.726 1.00 60.03 111 PRO A CA 1
ATOM 876 C C . PRO A 1 111 ? 3.082 -14.768 4.959 1.00 60.03 111 PRO A C 1
ATOM 878 O O . PRO A 1 111 ? 1.956 -14.286 5.042 1.00 60.03 111 PRO A O 1
ATOM 881 N N . GLN A 1 112 ? 4.040 -14.251 4.178 1.00 56.66 112 GLN A N 1
ATOM 882 C CA . GLN A 1 112 ? 3.857 -13.084 3.289 1.00 56.66 112 GLN A CA 1
ATOM 883 C C . GLN A 1 112 ? 2.703 -13.247 2.286 1.00 56.66 112 GLN A C 1
ATOM 885 O O . GLN A 1 112 ? 2.210 -12.258 1.763 1.00 56.66 112 GLN A O 1
ATOM 890 N N . ARG A 1 113 ? 2.298 -14.492 2.009 1.00 58.75 113 ARG A N 1
ATOM 891 C CA . ARG A 1 113 ? 1.188 -14.852 1.127 1.00 58.75 113 ARG A CA 1
ATOM 892 C C . ARG A 1 113 ? 0.397 -15.987 1.757 1.00 58.75 113 ARG A C 1
ATOM 894 O O . ARG A 1 113 ? 1.008 -16.946 2.241 1.00 58.75 113 ARG A O 1
ATOM 901 N N . SER A 1 114 ? -0.933 -15.941 1.703 1.00 56.88 114 SER A N 1
ATOM 902 C CA . SER A 1 114 ? -1.761 -17.075 2.119 1.00 56.88 114 SER A CA 1
ATOM 903 C C . SER A 1 114 ? -2.445 -17.710 0.917 1.00 56.88 114 SER A C 1
ATOM 905 O O . SER A 1 114 ? -3.346 -17.136 0.332 1.00 56.88 114 SER A O 1
ATOM 907 N N . ARG A 1 115 ? -2.079 -18.950 0.573 1.00 57.25 115 ARG A N 1
ATOM 908 C CA . ARG A 1 115 ? -2.768 -19.713 -0.492 1.00 57.25 115 ARG A CA 1
ATOM 909 C C . ARG A 1 115 ? -4.172 -20.189 -0.103 1.00 57.25 115 ARG A C 1
ATOM 911 O O . ARG A 1 115 ? -4.885 -20.736 -0.935 1.00 57.25 115 ARG A O 1
ATOM 918 N N . ARG A 1 116 ? -4.530 -20.091 1.178 1.00 57.16 116 ARG A N 1
ATOM 919 C CA . ARG A 1 116 ? -5.870 -20.397 1.693 1.00 57.16 116 ARG A CA 1
ATOM 920 C C . ARG A 1 116 ? -6.537 -19.087 2.080 1.00 57.16 116 ARG A C 1
ATOM 922 O O . ARG A 1 116 ? -5.837 -18.160 2.485 1.00 57.16 116 ARG A O 1
ATOM 929 N N . SER A 1 117 ? -7.866 -19.046 2.014 1.00 59.41 117 SER A N 1
ATOM 930 C CA . SER A 1 117 ? -8.642 -17.914 2.522 1.00 59.41 117 SER A CA 1
ATOM 931 C C . SER A 1 117 ? -8.146 -17.525 3.919 1.00 59.41 117 SER A C 1
ATOM 933 O O . SER A 1 117 ? -8.103 -18.366 4.821 1.00 59.41 117 SER A O 1
ATOM 935 N N . ALA A 1 118 ? -7.731 -16.267 4.087 1.00 63.22 118 ALA A N 1
ATOM 936 C CA . ALA A 1 118 ? -7.290 -15.737 5.373 1.00 63.22 118 ALA A CA 1
ATOM 937 C C . ALA A 1 118 ? -8.473 -15.175 6.180 1.00 63.22 118 ALA A C 1
ATOM 939 O O . ALA A 1 118 ? -8.263 -14.445 7.147 1.00 63.22 118 ALA A O 1
ATOM 940 N N . LEU A 1 119 ? -9.710 -15.556 5.818 1.00 67.31 119 LEU A N 1
ATOM 941 C CA . LEU A 1 119 ? -10.947 -15.051 6.408 1.00 67.31 119 LEU A CA 1
ATOM 942 C C . LEU A 1 119 ? -10.925 -15.120 7.932 1.00 67.31 119 LEU A C 1
ATOM 944 O O . LEU A 1 119 ? -11.250 -14.139 8.575 1.00 67.31 119 LEU A O 1
ATOM 948 N N . HIS A 1 120 ? -10.496 -16.237 8.525 1.00 65.31 120 HIS A N 1
ATOM 949 C CA . HIS A 1 120 ? -10.448 -16.376 9.986 1.00 65.31 120 HIS A CA 1
ATOM 950 C C . HIS A 1 120 ? -9.539 -15.330 10.665 1.00 65.31 120 HIS A C 1
ATOM 952 O O . HIS A 1 120 ? -9.813 -14.919 11.787 1.00 65.31 120 HIS A O 1
ATOM 958 N N . ILE A 1 121 ? -8.477 -14.881 9.990 1.00 67.25 121 ILE A N 1
ATOM 959 C CA . ILE A 1 121 ? -7.528 -13.889 10.516 1.00 67.25 121 ILE A CA 1
ATOM 960 C C . ILE A 1 121 ? -8.097 -12.484 10.329 1.00 67.25 121 ILE A C 1
ATOM 962 O O . ILE A 1 121 ? -8.228 -11.731 11.289 1.00 67.25 121 ILE A O 1
ATOM 966 N N . THR A 1 122 ? -8.496 -12.150 9.104 1.00 68.62 122 THR A N 1
ATOM 967 C CA . THR A 1 122 ? -8.980 -10.806 8.777 1.00 68.62 122 THR A CA 1
ATOM 968 C C . THR A 1 122 ? -10.338 -10.517 9.421 1.00 68.62 122 THR A C 1
ATOM 970 O O . THR A 1 122 ? -10.582 -9.399 9.856 1.00 68.62 122 THR A O 1
ATOM 973 N N . LYS A 1 123 ? -11.200 -11.535 9.556 1.00 70.88 123 LYS A N 1
ATOM 974 C CA . LYS A 1 123 ? -12.489 -11.433 10.248 1.00 70.88 123 LYS A CA 1
ATOM 975 C C . LYS A 1 123 ? -12.304 -11.144 11.727 1.00 70.88 123 LYS A C 1
ATOM 977 O O . LYS A 1 123 ? -12.921 -10.227 12.238 1.00 70.88 123 LYS A O 1
ATOM 982 N N . ARG A 1 124 ? -11.429 -11.889 12.411 1.00 68.06 124 ARG A N 1
ATOM 983 C CA . ARG A 1 124 ? -11.208 -11.705 13.852 1.00 68.06 124 ARG A CA 1
ATOM 984 C C . ARG A 1 124 ? -10.715 -10.298 14.184 1.00 68.06 124 ARG A C 1
ATOM 986 O O . ARG A 1 124 ? -11.114 -9.753 15.199 1.00 68.06 124 ARG A O 1
ATOM 993 N N . LEU A 1 125 ? -9.870 -9.724 13.331 1.00 66.50 125 LEU A N 1
ATOM 994 C CA . LEU A 1 125 ? -9.366 -8.363 13.513 1.00 66.50 125 LEU A CA 1
ATOM 995 C C . LEU A 1 125 ? -10.396 -7.285 13.132 1.00 66.50 125 LEU A C 1
ATOM 997 O O . LEU A 1 125 ? -10.338 -6.171 13.650 1.00 66.50 125 LEU A O 1
ATOM 1001 N N . SER A 1 126 ? -11.319 -7.602 12.220 1.00 68.06 126 SER A N 1
ATOM 1002 C CA . SER A 1 126 ? -12.424 -6.718 11.838 1.00 68.06 126 SER A CA 1
ATOM 1003 C C . SER A 1 126 ? -13.562 -6.720 12.861 1.00 68.06 126 SER A C 1
ATOM 1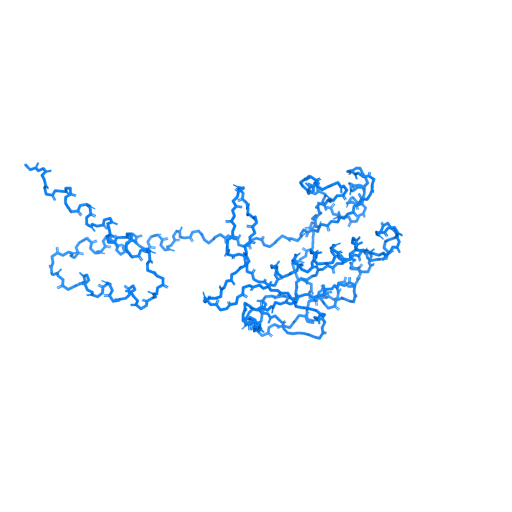005 O O . SER A 1 126 ? -14.152 -5.670 13.093 1.00 68.06 126 SER A O 1
ATOM 1007 N N . ASP A 1 127 ? -13.865 -7.880 13.445 1.00 72.19 127 ASP A N 1
ATOM 1008 C CA . ASP A 1 127 ? -14.965 -8.100 14.393 1.00 72.19 127 ASP A CA 1
ATOM 1009 C C . ASP A 1 127 ? -14.562 -7.770 15.848 1.00 72.19 127 ASP A C 1
ATOM 1011 O O . ASP A 1 127 ? -15.355 -7.958 16.765 1.00 72.19 127 ASP A O 1
ATOM 1015 N N . ASP A 1 128 ? -13.327 -7.318 16.091 1.00 72.12 128 ASP A N 1
ATOM 1016 C CA . ASP A 1 128 ? -12.890 -6.893 17.423 1.00 72.12 128 ASP A CA 1
ATOM 1017 C C . ASP A 1 128 ? -13.506 -5.528 17.771 1.00 72.12 128 ASP A C 1
ATOM 1019 O O . ASP A 1 128 ? -13.176 -4.509 17.157 1.00 72.12 128 ASP A O 1
ATOM 1023 N N . ASP A 1 129 ? -14.371 -5.498 18.789 1.00 73.12 129 ASP A N 1
ATOM 1024 C CA . ASP A 1 129 ? -15.087 -4.295 19.241 1.00 73.12 129 ASP A CA 1
ATOM 1025 C C . ASP A 1 129 ? -14.153 -3.160 19.708 1.00 73.12 129 ASP A C 1
ATOM 1027 O O . ASP A 1 129 ? -14.557 -1.995 19.777 1.00 73.12 129 ASP A O 1
ATOM 1031 N N . ARG A 1 130 ? -12.878 -3.458 19.998 1.00 72.94 130 ARG A N 1
ATOM 1032 C CA . ARG A 1 130 ? -11.864 -2.440 20.325 1.00 72.94 130 ARG A CA 1
ATOM 1033 C C . ARG A 1 130 ? -11.426 -1.653 19.090 1.00 72.94 130 ARG A C 1
ATOM 1035 O O . ARG A 1 130 ? -10.947 -0.525 19.221 1.00 72.94 130 ARG A O 1
ATOM 1042 N N . GLY A 1 131 ? -11.607 -2.208 17.892 1.00 72.81 131 GLY A N 1
ATOM 1043 C CA . GLY A 1 131 ? -11.242 -1.586 16.624 1.00 72.81 131 GLY A CA 1
ATOM 1044 C C . GLY A 1 131 ? -12.024 -0.299 16.378 1.00 72.81 131 GLY A C 1
ATOM 1045 O O . GLY A 1 131 ? -13.231 -0.324 16.131 1.00 72.81 131 GLY A O 1
ATOM 1046 N N . ARG A 1 132 ? -11.330 0.845 16.430 1.00 81.12 132 ARG A N 1
ATOM 1047 C CA . ARG A 1 132 ? -11.896 2.180 16.155 1.00 81.12 132 ARG A CA 1
ATOM 1048 C C . ARG A 1 132 ? -13.203 2.454 16.921 1.00 81.12 132 ARG A C 1
ATOM 1050 O O . ARG A 1 132 ? -14.149 2.992 16.349 1.00 81.12 132 ARG A O 1
ATOM 1057 N N . GLN A 1 133 ? -13.258 2.087 18.208 1.00 82.50 133 GLN A N 1
ATOM 1058 C CA . GLN A 1 133 ? -14.444 2.250 19.073 1.00 82.50 133 GLN A CA 1
ATOM 1059 C C . GLN A 1 133 ? -15.695 1.548 18.504 1.00 82.50 133 GLN A C 1
ATOM 1061 O O . GLN A 1 133 ? -16.768 2.144 18.411 1.00 82.50 133 GLN A O 1
ATOM 1066 N N . GLY A 1 134 ? -15.542 0.302 18.048 1.00 81.25 134 GLY A N 1
ATOM 1067 C CA . GLY A 1 134 ? -16.618 -0.490 17.447 1.00 81.25 134 GLY A CA 1
ATOM 1068 C C . GLY A 1 134 ? -16.966 -0.123 15.999 1.00 81.25 134 GLY A C 1
ATOM 1069 O O . GLY A 1 134 ? -17.909 -0.676 15.441 1.00 81.25 134 GLY A O 1
ATOM 1070 N N . LYS A 1 135 ? -16.225 0.792 15.355 1.00 83.19 135 LYS A N 1
ATOM 1071 C CA . LYS A 1 135 ? -16.418 1.139 13.929 1.00 83.19 135 LYS A CA 1
ATOM 1072 C C . LYS A 1 135 ? -15.724 0.165 12.970 1.00 83.19 135 LYS A C 1
ATOM 1074 O O . LYS A 1 135 ? -15.872 0.313 11.758 1.00 83.19 135 LYS A O 1
ATOM 1079 N N . GLY A 1 136 ? -14.946 -0.776 13.503 1.00 81.31 136 GLY A N 1
ATOM 1080 C CA . GLY A 1 136 ? -14.154 -1.728 12.734 1.00 81.31 136 GLY A CA 1
ATOM 1081 C C . GLY A 1 136 ? -12.817 -1.143 12.275 1.00 81.31 136 GLY A C 1
ATOM 1082 O O . GLY A 1 136 ? -12.705 0.035 11.912 1.00 81.31 136 GLY A O 1
ATOM 1083 N N . SER A 1 137 ? -11.788 -1.985 12.310 1.00 83.69 137 SER A N 1
ATOM 1084 C CA . SER A 1 137 ? -10.435 -1.679 11.834 1.00 83.69 137 SER A CA 1
ATOM 1085 C C . SER A 1 137 ? -10.380 -1.629 10.302 1.00 83.69 137 SER A C 1
ATOM 1087 O O . SER A 1 137 ? -11.109 -2.351 9.627 1.00 83.69 137 SER A O 1
ATOM 1089 N N . ILE A 1 138 ? -9.503 -0.790 9.740 1.00 86.25 138 ILE A N 1
ATOM 1090 C CA . ILE A 1 138 ? -9.322 -0.660 8.285 1.00 86.25 138 ILE A CA 1
ATOM 1091 C C . ILE A 1 138 ? -8.012 -1.335 7.889 1.00 86.25 138 ILE A C 1
ATOM 1093 O O . ILE A 1 138 ? -6.935 -0.877 8.265 1.00 86.25 138 ILE A O 1
ATOM 1097 N N . PHE A 1 139 ? -8.103 -2.413 7.109 1.00 88.19 139 PHE A N 1
ATOM 1098 C CA . PHE A 1 139 ? -6.941 -3.163 6.633 1.00 88.19 139 PHE A CA 1
ATOM 1099 C C . PHE A 1 139 ? -6.662 -2.825 5.177 1.00 88.19 139 PHE A C 1
ATOM 1101 O O . PHE A 1 139 ? -7.465 -3.143 4.306 1.00 88.19 139 PHE A O 1
ATOM 1108 N N . VAL A 1 140 ? -5.519 -2.204 4.903 1.00 90.62 140 VAL A N 1
ATOM 1109 C CA . VAL A 1 140 ? -5.078 -1.902 3.536 1.00 90.62 140 VAL A CA 1
ATOM 1110 C C . VAL A 1 140 ? -4.042 -2.932 3.119 1.00 90.62 140 VAL A C 1
ATOM 1112 O O . VAL A 1 140 ? -3.078 -3.164 3.848 1.00 90.62 140 VAL A O 1
ATOM 1115 N N . TRP A 1 141 ? -4.230 -3.547 1.955 1.00 92.06 141 TRP A N 1
ATOM 1116 C CA . TRP A 1 141 ? -3.358 -4.614 1.473 1.00 92.06 141 TRP A CA 1
ATOM 1117 C C . TRP A 1 141 ? -2.849 -4.326 0.066 1.00 92.06 141 TRP A C 1
ATOM 1119 O O . TRP A 1 141 ? -3.568 -3.782 -0.765 1.00 92.06 141 TRP A O 1
ATOM 1129 N N . ALA A 1 142 ? -1.603 -4.698 -0.216 1.00 94.44 142 ALA A N 1
ATOM 1130 C CA . ALA A 1 142 ? -1.057 -4.630 -1.567 1.00 94.44 142 ALA A CA 1
ATOM 1131 C C . ALA A 1 142 ? -1.558 -5.830 -2.377 1.00 94.44 142 ALA A C 1
ATOM 1133 O O . ALA A 1 142 ? -1.445 -6.961 -1.909 1.00 94.44 142 ALA A O 1
ATOM 1134 N N . SER A 1 143 ? -2.070 -5.601 -3.589 1.00 93.88 143 SER A N 1
ATOM 1135 C CA . SER A 1 143 ? -2.670 -6.678 -4.388 1.00 93.88 143 SER A CA 1
ATOM 1136 C C . SER A 1 143 ? -1.658 -7.757 -4.785 1.00 9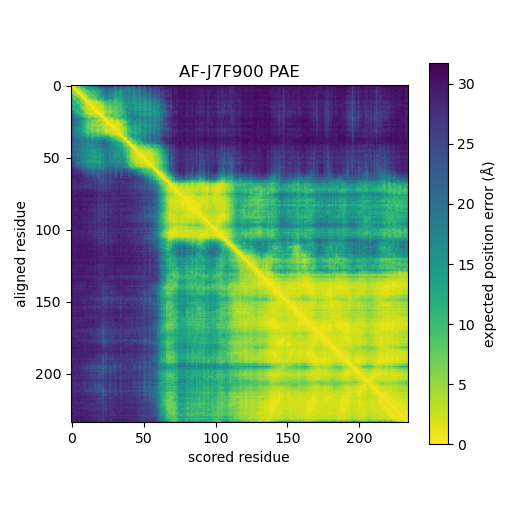3.88 143 SER A C 1
ATOM 1138 O O . SER A 1 143 ? -2.008 -8.926 -4.837 1.00 93.88 143 SER A O 1
ATOM 1140 N N . GLY A 1 144 ? -0.393 -7.394 -5.015 1.00 92.50 144 GLY A N 1
ATOM 1141 C CA . GLY A 1 144 ? 0.687 -8.350 -5.265 1.00 92.50 144 GLY A CA 1
ATOM 1142 C C . GLY A 1 144 ? 1.693 -7.891 -6.324 1.00 92.50 144 GLY A C 1
ATOM 1143 O O . GLY A 1 144 ? 1.518 -6.854 -6.964 1.00 92.50 144 GLY A O 1
ATOM 1144 N N . ASN A 1 145 ? 2.799 -8.623 -6.477 1.00 94.44 145 ASN A N 1
ATOM 1145 C CA . ASN A 1 145 ? 3.911 -8.270 -7.381 1.00 94.44 145 ASN A CA 1
ATOM 1146 C C . ASN A 1 145 ? 4.230 -9.372 -8.415 1.00 94.44 145 ASN A C 1
ATOM 1148 O O . ASN A 1 145 ? 5.254 -9.309 -9.103 1.00 94.44 145 ASN A O 1
ATOM 1152 N N . GLY A 1 146 ? 3.376 -10.392 -8.507 1.00 92.50 146 GLY A N 1
ATOM 1153 C CA . GLY A 1 146 ? 3.515 -11.570 -9.357 1.00 92.50 146 GLY A CA 1
ATOM 1154 C C . GLY A 1 146 ? 3.048 -11.399 -10.809 1.00 92.50 146 GLY A C 1
ATOM 1155 O O . GLY A 1 146 ? 3.035 -12.370 -11.567 1.00 92.50 146 GLY A O 1
ATOM 1156 N N . GLY A 1 147 ? 2.672 -10.190 -11.242 1.00 91.12 147 GLY A N 1
ATOM 1157 C CA . GLY A 1 147 ? 2.038 -9.963 -12.549 1.00 91.12 147 GLY A CA 1
ATOM 1158 C C . GLY A 1 147 ? 2.846 -10.488 -13.743 1.00 91.12 147 GLY A C 1
ATOM 1159 O O . GLY A 1 147 ? 2.293 -11.095 -14.660 1.00 91.12 147 GLY A O 1
ATOM 1160 N N . ARG A 1 148 ? 4.181 -10.374 -13.706 1.00 90.44 148 ARG A N 1
ATOM 1161 C CA . ARG A 1 148 ? 5.068 -10.895 -14.767 1.00 90.44 148 ARG A CA 1
ATOM 1162 C C . ARG A 1 148 ? 5.095 -12.423 -14.835 1.00 90.44 148 ARG A C 1
ATOM 1164 O O . ARG A 1 148 ? 5.428 -12.975 -15.881 1.00 90.44 148 ARG A O 1
ATOM 1171 N N . GLN A 1 149 ? 4.781 -13.097 -13.734 1.00 91.06 149 GLN A N 1
ATOM 1172 C CA . GLN A 1 149 ? 4.648 -14.550 -13.673 1.00 91.06 149 GLN A CA 1
ATOM 1173 C C . GLN A 1 149 ? 3.237 -15.018 -14.064 1.00 91.06 149 GLN A C 1
ATOM 1175 O O . GLN A 1 149 ? 2.996 -16.221 -14.092 1.00 91.06 149 GLN A O 1
ATOM 1180 N N . GLY A 1 150 ? 2.327 -14.091 -14.391 1.00 89.25 150 GLY A N 1
ATOM 1181 C CA . GLY A 1 150 ? 0.921 -14.400 -14.644 1.00 89.25 150 GLY A CA 1
ATOM 1182 C C . GLY A 1 150 ? 0.154 -14.738 -13.368 1.00 89.25 150 GLY A C 1
ATOM 1183 O O . GLY A 1 150 ? -0.806 -15.501 -13.432 1.00 89.25 150 GLY A O 1
ATOM 1184 N N . ASP A 1 151 ? 0.603 -14.226 -12.219 1.00 90.88 151 ASP A N 1
ATOM 1185 C CA . ASP A 1 151 ? -0.068 -14.460 -10.945 1.00 90.88 151 ASP A CA 1
ATOM 1186 C C . ASP A 1 151 ? -1.409 -13.712 -10.868 1.00 90.88 151 ASP A C 1
ATOM 1188 O O . ASP A 1 151 ? -1.609 -12.675 -11.512 1.00 90.88 151 ASP A O 1
ATOM 1192 N N . ASN A 1 152 ? -2.327 -14.273 -10.088 1.00 91.31 152 ASN A N 1
ATOM 1193 C CA . ASN A 1 152 ? -3.652 -13.724 -9.843 1.00 91.31 152 ASN A CA 1
ATOM 1194 C C . ASN A 1 152 ? -3.810 -13.507 -8.338 1.00 91.31 152 ASN A C 1
ATOM 1196 O O . ASN A 1 152 ? -3.692 -14.453 -7.554 1.00 91.31 152 ASN A O 1
ATOM 1200 N N . CYS A 1 153 ? -4.126 -12.273 -7.956 1.00 90.81 153 CYS A N 1
ATOM 1201 C CA . CYS A 1 153 ? -4.290 -11.911 -6.561 1.00 90.81 153 CYS A CA 1
ATOM 1202 C C . CYS A 1 153 ? -5.496 -12.583 -5.882 1.00 90.81 153 CYS A C 1
ATOM 1204 O O . CYS A 1 153 ? -5.421 -12.835 -4.689 1.00 90.81 153 CYS A O 1
ATOM 1206 N N . ASP A 1 154 ? -6.505 -13.070 -6.615 1.00 91.19 154 ASP A N 1
ATOM 1207 C CA . ASP A 1 154 ? -7.574 -13.914 -6.040 1.00 91.19 154 ASP A CA 1
ATOM 1208 C C . ASP A 1 154 ? -7.022 -15.243 -5.449 1.00 91.19 154 ASP A C 1
ATOM 1210 O O . ASP A 1 154 ? -7.686 -15.926 -4.673 1.00 91.19 154 ASP A O 1
ATOM 1214 N N . CYS A 1 155 ? -5.778 -15.629 -5.774 1.00 88.69 155 CYS A N 1
ATOM 1215 C CA . CYS A 1 155 ? -5.089 -16.780 -5.174 1.00 88.69 155 CYS A CA 1
ATOM 1216 C C . CYS A 1 155 ? -4.349 -16.449 -3.860 1.00 88.69 155 CYS A C 1
ATOM 1218 O O . CYS A 1 155 ? -3.710 -17.338 -3.281 1.00 88.69 155 CYS A O 1
ATOM 1220 N N . ASP A 1 156 ? -4.381 -15.196 -3.401 1.00 85.69 156 ASP A N 1
ATOM 1221 C CA . ASP A 1 156 ? -3.901 -14.781 -2.085 1.00 85.69 156 ASP A CA 1
ATOM 1222 C C . ASP A 1 156 ? -5.087 -14.411 -1.181 1.00 85.69 156 ASP A C 1
ATOM 1224 O O . ASP A 1 156 ? -5.763 -13.401 -1.343 1.00 85.69 156 ASP A O 1
ATOM 1228 N N . GLY A 1 157 ? -5.329 -15.249 -0.178 1.00 84.94 157 GLY A N 1
ATOM 1229 C CA . GLY A 1 157 ? -6.471 -15.139 0.716 1.00 84.94 157 GLY A CA 1
ATOM 1230 C C . GLY A 1 157 ? -6.467 -13.914 1.627 1.00 84.94 157 GLY A C 1
ATOM 1231 O O . GLY A 1 157 ? -7.465 -13.727 2.321 1.00 84.94 157 GLY A O 1
ATOM 1232 N N . TYR A 1 158 ? -5.385 -13.124 1.675 1.00 83.62 158 TYR A N 1
ATOM 1233 C CA . TYR A 1 158 ? -5.418 -11.806 2.314 1.00 83.62 158 TYR A CA 1
ATOM 1234 C C . TYR A 1 158 ? -6.063 -10.777 1.398 1.00 83.62 158 TYR A C 1
ATOM 1236 O O . TYR A 1 158 ? -7.068 -10.208 1.789 1.00 83.62 158 TYR A O 1
ATOM 1244 N N . THR A 1 159 ? -5.535 -10.586 0.187 1.00 88.62 159 THR A N 1
ATOM 1245 C CA . THR A 1 159 ? -6.081 -9.621 -0.784 1.00 88.62 159 THR A CA 1
ATOM 1246 C C . THR A 1 159 ? -7.483 -9.996 -1.273 1.00 88.62 159 THR A C 1
ATOM 1248 O O . THR A 1 159 ? -8.253 -9.096 -1.580 1.00 88.62 159 THR A O 1
ATOM 1251 N N . ASP A 1 160 ? -7.832 -11.286 -1.322 1.00 89.62 160 ASP A N 1
ATOM 1252 C CA . ASP A 1 160 ? -9.179 -11.762 -1.688 1.00 89.62 160 ASP A CA 1
ATOM 1253 C C . ASP A 1 160 ? -10.202 -11.649 -0.537 1.00 89.62 160 ASP A C 1
ATOM 1255 O O . ASP A 1 160 ? -11.378 -11.985 -0.667 1.00 89.62 160 ASP A O 1
ATOM 1259 N N . SER A 1 161 ? -9.776 -11.189 0.642 1.00 88.06 161 SER A N 1
ATOM 1260 C CA . SER A 1 161 ? -10.667 -11.074 1.793 1.00 88.06 161 SER A CA 1
ATOM 1261 C C . SER A 1 161 ? -11.530 -9.816 1.724 1.00 88.06 161 SER A C 1
ATOM 1263 O O . SER A 1 161 ? -11.013 -8.706 1.613 1.00 88.06 161 SER A O 1
ATOM 1265 N N . ILE A 1 162 ? -12.839 -9.976 1.955 1.00 89.25 162 ILE A N 1
ATOM 1266 C CA . ILE A 1 162 ? -13.811 -8.869 2.066 1.00 89.25 162 ILE A CA 1
ATOM 1267 C C . ILE A 1 162 ? -13.495 -7.874 3.195 1.00 89.25 162 ILE A C 1
ATOM 1269 O O . ILE A 1 162 ? -14.034 -6.774 3.220 1.00 89.25 162 ILE A O 1
ATOM 1273 N N . TYR A 1 163 ? -12.649 -8.271 4.148 1.00 87.00 163 TYR A N 1
ATOM 1274 C CA . TYR A 1 163 ? -12.232 -7.443 5.279 1.00 87.00 163 TYR A CA 1
ATOM 1275 C C . TYR A 1 163 ? -10.991 -6.599 4.970 1.00 87.00 163 TYR A C 1
ATOM 1277 O O . TYR A 1 163 ? -10.557 -5.817 5.811 1.00 87.00 163 TYR A O 1
ATOM 1285 N N . THR A 1 164 ? -10.392 -6.769 3.792 1.00 89.25 164 THR A N 1
ATOM 1286 C CA . THR A 1 164 ? -9.217 -6.009 3.369 1.00 89.25 164 THR A CA 1
ATOM 1287 C C . THR A 1 164 ? -9.544 -5.147 2.165 1.00 89.25 164 THR A C 1
ATOM 1289 O O . THR A 1 164 ? -10.276 -5.545 1.264 1.00 89.25 164 THR A O 1
ATOM 1292 N N . ILE A 1 165 ? -8.963 -3.957 2.136 1.00 92.62 165 ILE A N 1
ATOM 1293 C CA . ILE A 1 165 ? -8.999 -3.072 0.988 1.00 92.62 165 ILE A CA 1
ATOM 1294 C C . ILE A 1 165 ? -7.747 -3.349 0.164 1.00 92.62 165 ILE A C 1
ATOM 1296 O O . ILE A 1 165 ? -6.655 -2.881 0.495 1.00 92.62 165 ILE A O 1
ATOM 1300 N N . SER A 1 166 ? -7.913 -4.134 -0.899 1.00 94.88 166 SER A N 1
ATOM 1301 C CA . SER A 1 166 ? -6.829 -4.461 -1.822 1.00 94.88 166 SER A CA 1
ATOM 1302 C C . SER A 1 166 ? -6.528 -3.301 -2.774 1.00 94.88 166 SER A C 1
ATOM 1304 O O . SER A 1 166 ? -7.413 -2.796 -3.475 1.00 94.88 166 SER A O 1
ATOM 1306 N N . ILE A 1 167 ? -5.259 -2.892 -2.792 1.00 97.38 167 ILE A N 1
ATOM 1307 C CA . ILE A 1 167 ? -4.726 -1.761 -3.545 1.00 97.38 167 ILE A CA 1
ATOM 1308 C C . ILE A 1 167 ? -3.707 -2.255 -4.570 1.00 97.38 167 ILE A C 1
ATOM 1310 O O . ILE A 1 167 ? -2.673 -2.833 -4.221 1.00 97.38 167 ILE A O 1
ATOM 1314 N N . SER A 1 168 ? -3.977 -1.967 -5.841 1.00 97.50 168 SER A N 1
ATOM 1315 C CA . SER A 1 168 ? -3.048 -2.194 -6.948 1.00 97.50 168 SER A CA 1
ATOM 1316 C C . SER A 1 168 ? -2.218 -0.942 -7.257 1.00 97.50 168 SER A C 1
ATOM 1318 O O . SER A 1 168 ? -2.327 0.092 -6.591 1.00 97.50 168 SER A O 1
ATOM 1320 N N . SER A 1 169 ? -1.371 -1.028 -8.281 1.00 97.50 169 SER A N 1
ATOM 1321 C CA . SER A 1 169 ? -0.461 0.044 -8.688 1.00 97.50 169 SER A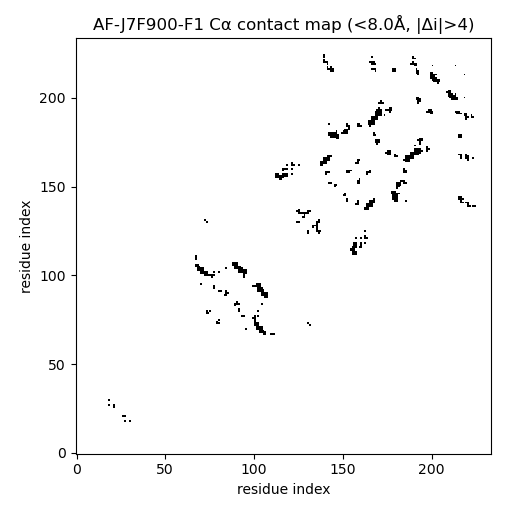 CA 1
ATOM 1322 C C . SER A 1 169 ? -0.761 0.589 -10.077 1.00 97.50 169 SER A C 1
ATOM 1324 O O . SER A 1 169 ? -1.057 -0.164 -11.003 1.00 97.50 169 SER A O 1
ATOM 1326 N N . ALA A 1 170 ? -0.578 1.898 -10.234 1.00 97.25 170 ALA A N 1
ATOM 1327 C CA . ALA A 1 170 ? -0.436 2.569 -11.522 1.00 97.25 170 ALA A CA 1
ATOM 1328 C C . ALA A 1 170 ? 0.945 3.226 -11.621 1.00 97.25 170 ALA A C 1
ATOM 1330 O O . ALA A 1 170 ? 1.473 3.727 -10.625 1.00 97.25 170 ALA A O 1
ATOM 1331 N N . SER A 1 171 ? 1.530 3.233 -12.818 1.00 96.44 171 SER A N 1
ATOM 1332 C CA . SER A 1 171 ? 2.760 3.974 -13.095 1.00 96.44 171 SER A CA 1
ATOM 1333 C C . SER A 1 171 ? 2.509 5.480 -13.172 1.00 96.44 171 SER A C 1
ATOM 1335 O O . SER A 1 171 ? 1.365 5.940 -13.201 1.00 96.44 171 SER A O 1
ATOM 1337 N N . GLN A 1 172 ? 3.587 6.257 -13.285 1.00 96.62 172 GLN A N 1
ATOM 1338 C CA . GLN A 1 172 ? 3.523 7.704 -13.498 1.00 96.62 172 GLN A CA 1
ATOM 1339 C C . GLN A 1 172 ? 2.674 8.102 -14.723 1.00 96.62 172 GLN A C 1
ATOM 1341 O O . GLN A 1 172 ? 2.071 9.170 -14.733 1.00 96.62 172 GLN A O 1
ATOM 1346 N N . GLN A 1 173 ? 2.596 7.254 -15.750 1.00 95.69 173 GLN A N 1
ATOM 1347 C CA . GLN A 1 173 ? 1.799 7.493 -16.962 1.00 95.69 173 GLN A CA 1
ATOM 1348 C C . GLN A 1 173 ? 0.364 6.968 -16.842 1.00 95.69 173 GLN A C 1
ATOM 1350 O O . GLN A 1 173 ? -0.357 6.934 -17.837 1.00 95.69 173 GLN A O 1
ATOM 1355 N N . GLY A 1 174 ? -0.055 6.518 -15.656 1.00 95.94 174 GLY A N 1
ATOM 1356 C CA . GLY A 1 174 ? -1.377 5.930 -15.444 1.00 95.94 174 GLY A CA 1
ATOM 1357 C C . GLY A 1 174 ? -1.534 4.540 -16.068 1.00 95.94 174 GLY A C 1
ATOM 1358 O O . GLY A 1 174 ? -2.655 4.103 -16.318 1.00 95.94 174 GLY A O 1
ATOM 1359 N N . LEU A 1 175 ? -0.428 3.842 -16.345 1.00 95.62 175 LEU A N 1
ATOM 1360 C CA . LEU A 1 175 ? -0.446 2.502 -16.927 1.00 95.62 175 LEU A CA 1
ATOM 1361 C C . LEU A 1 175 ? -0.316 1.431 -15.842 1.00 95.62 175 LEU A C 1
ATOM 1363 O O . LEU A 1 175 ? 0.304 1.645 -14.801 1.00 95.62 175 LEU A O 1
ATOM 1367 N N . SER A 1 176 ? -0.872 0.247 -16.102 1.00 95.06 176 SER A N 1
ATOM 1368 C CA . SER A 1 176 ? -0.675 -0.914 -15.229 1.00 95.06 176 SER A CA 1
ATOM 1369 C C . SER A 1 176 ? 0.788 -1.382 -15.320 1.00 95.06 176 SER A C 1
ATOM 1371 O O . SER A 1 176 ? 1.249 -1.707 -16.420 1.00 95.06 176 SER A O 1
ATOM 1373 N N . PRO A 1 177 ? 1.544 -1.404 -14.206 1.00 95.81 177 PRO A N 1
ATOM 1374 C CA . PRO A 1 177 ? 2.946 -1.780 -14.222 1.00 95.81 177 PRO A CA 1
ATOM 1375 C C . PRO A 1 177 ? 3.112 -3.294 -14.386 1.00 95.81 177 PRO A C 1
ATOM 1377 O O . PRO A 1 177 ? 2.251 -4.091 -14.024 1.00 95.81 177 PRO A O 1
ATOM 1380 N N . TRP A 1 178 ? 4.276 -3.706 -14.884 1.00 94.12 178 TRP A N 1
ATOM 1381 C CA . TRP A 1 178 ? 4.580 -5.097 -15.248 1.00 94.12 178 TRP A CA 1
ATOM 1382 C C . TRP A 1 178 ? 4.498 -6.111 -14.093 1.00 94.12 178 TRP A C 1
ATOM 1384 O O . TRP A 1 178 ? 4.435 -7.313 -14.344 1.00 94.12 178 TRP A O 1
ATOM 1394 N N . TYR A 1 179 ? 4.548 -5.654 -12.842 1.00 94.25 179 TYR A N 1
ATOM 1395 C CA . TYR A 1 179 ? 4.457 -6.499 -11.651 1.00 94.25 179 TYR A CA 1
ATOM 1396 C C . TYR A 1 179 ? 3.040 -6.573 -11.066 1.00 94.25 179 TYR A C 1
ATOM 1398 O O . TYR A 1 179 ? 2.803 -7.446 -10.237 1.00 94.25 179 TYR A O 1
ATOM 1406 N N . ALA A 1 180 ? 2.109 -5.696 -11.460 1.00 95.00 180 ALA A N 1
ATOM 1407 C CA . ALA A 1 180 ? 0.776 -5.668 -10.866 1.00 95.00 180 ALA A CA 1
ATOM 1408 C C . ALA A 1 180 ? 0.001 -6.953 -11.193 1.00 95.00 180 ALA A C 1
ATOM 1410 O O . ALA A 1 180 ? -0.159 -7.324 -12.359 1.00 95.00 180 ALA A O 1
ATOM 1411 N N . GLU A 1 181 ? -0.480 -7.627 -10.151 1.00 95.00 181 GLU A N 1
ATOM 1412 C CA . GLU A 1 181 ? -1.399 -8.757 -10.280 1.00 95.00 181 GLU A CA 1
ATOM 1413 C C . GLU A 1 181 ? -2.806 -8.248 -10.615 1.00 95.00 181 GLU A C 1
ATOM 1415 O O . GLU A 1 181 ? -3.232 -7.192 -10.139 1.00 95.00 181 GLU A O 1
ATOM 1420 N N . LYS A 1 182 ? -3.518 -8.988 -11.471 1.00 93.19 182 LYS A N 1
ATOM 1421 C CA . LYS A 1 182 ? -4.890 -8.671 -11.885 1.00 93.19 182 LYS A CA 1
ATOM 1422 C C . LYS A 1 182 ? -5.844 -9.633 -11.196 1.00 93.19 182 LYS A C 1
ATOM 1424 O O . LYS A 1 182 ? -5.644 -10.840 -11.302 1.00 93.19 182 LYS A O 1
ATOM 1429 N N . CYS A 1 183 ? -6.878 -9.107 -10.552 1.00 93.31 183 CYS A N 1
ATOM 1430 C CA . CYS A 1 183 ? -7.876 -9.911 -9.858 1.00 93.31 183 CYS A CA 1
ATOM 1431 C C . CYS A 1 183 ? -9.180 -9.143 -9.644 1.00 93.31 183 CYS A C 1
ATOM 1433 O O . CYS A 1 183 ? -9.209 -7.915 -9.748 1.00 93.31 183 CYS A O 1
ATOM 1435 N N . SER A 1 184 ? -10.251 -9.881 -9.353 1.00 95.56 184 SER A N 1
ATOM 1436 C CA . SER A 1 184 ? -11.573 -9.304 -9.080 1.00 95.56 184 SER A CA 1
ATOM 1437 C C . SER A 1 184 ? -11.669 -8.652 -7.697 1.00 95.56 184 SER A C 1
ATOM 1439 O O . SER A 1 184 ? -12.458 -7.730 -7.511 1.00 95.56 184 SER A O 1
ATOM 1441 N N . SER A 1 185 ? -10.823 -9.083 -6.761 1.00 93.69 185 SER A N 1
ATOM 1442 C CA . SER A 1 185 ? -10.753 -8.570 -5.390 1.00 93.69 185 SER A CA 1
ATOM 1443 C C . SER A 1 185 ? -10.057 -7.210 -5.227 1.00 93.69 185 SER A C 1
ATOM 1445 O O . SER A 1 185 ? -10.181 -6.584 -4.176 1.00 93.69 185 SER A O 1
ATOM 1447 N N . THR A 1 186 ? -9.348 -6.701 -6.245 1.00 95.88 186 THR A N 1
ATOM 1448 C CA . THR A 1 186 ? -8.741 -5.357 -6.181 1.00 95.88 186 THR A CA 1
ATOM 1449 C C . THR A 1 186 ? -9.828 -4.279 -6.151 1.00 95.88 186 THR A C 1
ATOM 1451 O O . THR A 1 186 ? -10.644 -4.203 -7.067 1.00 95.88 186 THR A O 1
ATOM 1454 N N . LEU A 1 187 ? -9.799 -3.393 -5.148 1.00 96.62 187 LEU A N 1
ATOM 1455 C CA . LEU A 1 187 ? -10.799 -2.329 -4.989 1.00 96.62 187 LEU A CA 1
ATOM 1456 C C . LEU A 1 187 ? -10.358 -0.991 -5.581 1.00 96.62 187 LEU A C 1
ATOM 1458 O O . LEU A 1 187 ? -11.178 -0.247 -6.117 1.00 96.62 187 LEU A O 1
ATOM 1462 N N . ALA A 1 188 ? -9.075 -0.657 -5.453 1.00 96.75 188 ALA A N 1
ATOM 1463 C CA . ALA A 1 188 ? -8.556 0.633 -5.885 1.00 96.75 188 ALA A CA 1
ATOM 1464 C C . ALA A 1 188 ? -7.090 0.548 -6.317 1.00 96.75 188 ALA A C 1
ATOM 1466 O O . ALA A 1 188 ? -6.416 -0.469 -6.151 1.00 96.75 188 ALA A O 1
ATOM 1467 N N . THR A 1 189 ? -6.595 1.653 -6.866 1.00 97.25 189 THR A N 1
ATOM 1468 C CA . THR A 1 189 ? -5.232 1.773 -7.381 1.00 97.25 189 THR A CA 1
ATOM 1469 C C . THR A 1 189 ? -4.615 3.070 -6.889 1.00 97.25 189 THR A C 1
ATOM 1471 O O . THR A 1 189 ? -5.263 4.115 -6.924 1.00 97.25 189 THR A O 1
ATOM 1474 N N . SER A 1 190 ? -3.350 3.021 -6.479 1.00 97.31 190 SER A N 1
ATOM 1475 C CA . SER A 1 190 ? -2.554 4.216 -6.190 1.00 97.31 190 SER A CA 1
ATOM 1476 C C . SER A 1 190 ? -1.236 4.189 -6.966 1.00 97.31 190 SER A C 1
ATOM 1478 O O . SER A 1 190 ? -0.849 3.171 -7.549 1.00 97.31 190 SER A O 1
ATOM 1480 N N . TYR A 1 191 ? -0.541 5.323 -7.014 1.00 97.81 191 TYR A N 1
ATOM 1481 C CA . TYR A 1 191 ? 0.709 5.424 -7.762 1.00 97.81 191 TYR A CA 1
ATOM 1482 C C . TYR A 1 191 ? 1.826 4.566 -7.159 1.00 97.81 191 TYR A C 1
ATOM 1484 O O . TYR A 1 191 ? 1.928 4.395 -5.947 1.00 97.81 191 TYR A O 1
ATOM 1492 N N . SER A 1 192 ? 2.673 4.022 -8.029 1.00 97.31 192 SER A N 1
ATOM 1493 C CA . SER A 1 192 ? 3.941 3.378 -7.690 1.00 97.31 192 SER A CA 1
ATOM 1494 C C . SER A 1 192 ? 4.900 3.473 -8.884 1.00 97.31 192 SER A C 1
ATOM 1496 O O . SER A 1 192 ? 4.693 4.234 -9.825 1.00 97.31 192 SER A O 1
ATOM 1498 N N . SER A 1 193 ? 5.981 2.702 -8.849 1.00 96.06 193 SER A N 1
ATOM 1499 C CA . SER A 1 193 ? 6.938 2.558 -9.946 1.00 96.06 193 SER A CA 1
ATOM 1500 C C . SER A 1 193 ? 6.323 1.950 -11.214 1.00 96.06 193 SER A C 1
ATOM 1502 O O . SER A 1 193 ? 5.382 1.162 -11.133 1.00 96.06 193 SER A O 1
ATOM 1504 N N . GLY A 1 194 ? 6.915 2.209 -12.377 1.00 93.19 194 GLY A N 1
ATOM 1505 C CA . GLY A 1 194 ? 6.506 1.585 -13.638 1.00 93.19 194 GLY A CA 1
ATOM 1506 C C . GLY A 1 194 ? 7.679 1.145 -14.507 1.00 93.19 194 GLY A C 1
ATOM 1507 O O . GLY A 1 194 ? 8.505 0.334 -14.075 1.00 93.19 194 GLY A O 1
ATOM 1508 N N . ASP A 1 195 ? 7.708 1.629 -15.747 1.00 90.00 195 ASP A N 1
ATOM 1509 C CA . ASP A 1 195 ? 8.802 1.411 -16.691 1.00 90.00 195 ASP A CA 1
ATOM 1510 C C . ASP A 1 195 ? 10.107 2.069 -16.197 1.00 90.00 195 ASP A C 1
ATOM 1512 O O . ASP A 1 195 ? 10.140 2.836 -15.234 1.00 90.00 195 ASP A O 1
ATOM 1516 N N . TYR A 1 196 ? 11.232 1.751 -16.833 1.00 84.00 196 TYR A N 1
ATOM 1517 C CA . TYR A 1 196 ? 12.560 2.217 -16.434 1.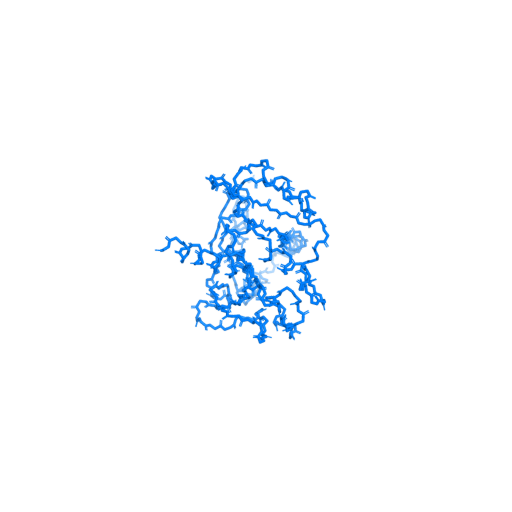00 84.00 196 TYR A CA 1
ATOM 1518 C C . TYR A 1 196 ? 12.710 3.739 -16.450 1.00 84.00 196 TYR A C 1
ATOM 1520 O O . TYR A 1 196 ? 13.537 4.266 -15.702 1.00 84.00 196 TYR A O 1
ATOM 1528 N N . THR A 1 197 ? 11.941 4.416 -17.302 1.00 90.31 197 THR A N 1
ATOM 1529 C CA . THR A 1 197 ? 11.899 5.877 -17.426 1.00 90.31 197 THR A CA 1
ATOM 1530 C C . THR A 1 197 ? 11.012 6.546 -16.386 1.00 90.31 197 THR A C 1
ATOM 1532 O O . THR A 1 197 ? 11.081 7.763 -16.238 1.00 90.31 197 THR A O 1
ATOM 1535 N N . ASP A 1 198 ? 10.184 5.775 -15.686 1.00 92.56 198 ASP A N 1
ATOM 1536 C CA . ASP A 1 198 ? 9.186 6.316 -14.778 1.00 92.56 198 ASP A CA 1
ATOM 1537 C C . ASP A 1 198 ? 9.826 6.669 -13.449 1.00 92.56 198 ASP A C 1
ATOM 1539 O O . ASP A 1 198 ? 10.733 5.988 -12.948 1.00 92.56 198 ASP A O 1
ATOM 1543 N N . GLN A 1 199 ? 9.289 7.718 -12.841 1.00 94.56 199 GLN A N 1
ATOM 1544 C CA . GLN A 1 199 ? 9.555 8.000 -11.447 1.00 94.56 199 GLN A CA 1
ATOM 1545 C C . GLN A 1 199 ? 9.054 6.850 -10.567 1.00 94.56 199 GLN A C 1
ATOM 1547 O O . GLN A 1 199 ? 8.141 6.089 -10.903 1.00 94.56 199 GLN A O 1
ATOM 1552 N N . ARG A 1 200 ? 9.719 6.704 -9.428 1.00 95.44 200 ARG A N 1
ATOM 1553 C CA . ARG A 1 200 ? 9.412 5.713 -8.398 1.00 95.44 200 ARG A CA 1
ATOM 1554 C C . ARG A 1 200 ? 8.942 6.450 -7.152 1.00 95.44 200 ARG A C 1
ATOM 1556 O O . ARG A 1 200 ? 8.902 7.677 -7.135 1.00 95.44 200 ARG A O 1
ATOM 1563 N N . ILE A 1 201 ? 8.573 5.703 -6.119 1.00 95.88 201 ILE A N 1
ATOM 1564 C CA . ILE A 1 201 ? 8.145 6.322 -4.870 1.00 95.88 201 ILE A CA 1
ATOM 1565 C C . ILE A 1 201 ? 9.372 6.786 -4.091 1.00 95.88 201 ILE A C 1
ATOM 1567 O O . ILE A 1 201 ? 10.286 5.997 -3.828 1.00 95.88 201 ILE A O 1
ATOM 1571 N N . THR A 1 202 ? 9.355 8.068 -3.732 1.00 95.44 202 THR A N 1
ATOM 1572 C CA . THR A 1 202 ? 10.321 8.672 -2.821 1.00 95.44 202 THR A CA 1
ATOM 1573 C C . THR A 1 202 ? 9.777 8.623 -1.400 1.00 95.44 202 THR A C 1
ATOM 1575 O O . THR A 1 202 ? 8.644 9.040 -1.158 1.00 95.44 202 THR A O 1
ATOM 1578 N N . SER A 1 203 ? 10.551 8.087 -0.460 1.00 92.69 203 SER A N 1
ATOM 1579 C CA . SER A 1 203 ? 10.151 7.979 0.945 1.00 92.69 203 SER A CA 1
ATOM 1580 C C . SER A 1 203 ? 11.366 7.922 1.870 1.00 92.69 203 SER A C 1
ATOM 1582 O O . SER A 1 203 ? 12.504 7.834 1.411 1.00 92.69 203 SER A O 1
ATOM 1584 N N . ALA A 1 204 ? 11.121 7.958 3.178 1.00 90.31 204 ALA A N 1
ATOM 1585 C CA . ALA A 1 204 ? 12.153 7.690 4.170 1.00 90.31 204 ALA A CA 1
ATOM 1586 C C . ALA A 1 204 ? 12.660 6.243 4.039 1.00 90.31 204 ALA A C 1
ATOM 1588 O O . ALA A 1 204 ? 11.891 5.330 3.731 1.00 90.31 204 ALA A O 1
ATOM 1589 N N . ASP A 1 205 ? 13.950 6.042 4.286 1.00 87.06 205 ASP A N 1
ATOM 1590 C CA . ASP A 1 205 ? 14.608 4.738 4.269 1.00 87.06 205 ASP A CA 1
ATOM 1591 C C . ASP A 1 205 ? 15.356 4.490 5.589 1.00 87.06 205 ASP A C 1
ATOM 1593 O O . ASP A 1 205 ? 15.490 5.358 6.461 1.00 87.06 205 ASP A O 1
ATOM 1597 N N . LEU A 1 206 ? 15.831 3.260 5.754 1.00 81.44 206 LEU A N 1
ATOM 1598 C CA . LEU A 1 206 ? 16.646 2.845 6.885 1.00 81.44 206 LEU A CA 1
ATOM 1599 C C . LEU A 1 206 ? 17.900 3.718 7.023 1.00 81.44 206 LEU A C 1
ATOM 1601 O O . LEU A 1 206 ? 18.381 4.324 6.072 1.00 81.44 206 LEU A O 1
ATOM 1605 N N . HIS A 1 207 ? 18.464 3.739 8.233 1.00 87.81 207 HIS A N 1
ATOM 1606 C CA . HIS A 1 207 ? 19.674 4.506 8.554 1.00 87.81 207 HIS A CA 1
ATOM 1607 C C . HIS A 1 207 ? 19.528 6.026 8.378 1.00 87.81 207 HIS A C 1
ATOM 1609 O O . HIS A 1 207 ? 20.522 6.713 8.156 1.00 87.81 207 HIS A O 1
ATOM 1615 N N . ASN A 1 208 ? 18.306 6.542 8.576 1.00 83.19 208 ASN A N 1
ATOM 1616 C CA . ASN A 1 208 ? 17.982 7.966 8.466 1.00 83.19 208 ASN A CA 1
ATOM 1617 C C . ASN A 1 208 ? 18.299 8.528 7.069 1.00 83.19 208 ASN A C 1
ATOM 1619 O O . ASN A 1 208 ? 18.806 9.643 6.943 1.00 83.19 208 ASN A O 1
ATOM 1623 N N . ASP A 1 209 ? 18.036 7.723 6.040 1.00 90.62 209 ASP A N 1
ATOM 1624 C CA . ASP A 1 209 ? 18.270 8.066 4.640 1.00 90.62 209 ASP A CA 1
ATOM 1625 C C . ASP A 1 209 ? 16.939 8.291 3.900 1.00 90.62 209 ASP A C 1
ATOM 1627 O O . ASP A 1 209 ? 15.849 8.101 4.449 1.00 90.62 209 ASP A O 1
ATOM 1631 N N . CYS A 1 210 ? 17.020 8.718 2.645 1.00 93.19 210 CYS A N 1
ATOM 1632 C CA . CYS A 1 210 ? 15.890 8.858 1.738 1.00 93.19 210 CYS A CA 1
ATOM 1633 C C . CYS A 1 210 ? 16.065 7.903 0.557 1.00 93.19 210 CYS A C 1
ATOM 1635 O O . CYS A 1 210 ? 17.114 7.869 -0.085 1.00 93.19 210 CYS A O 1
ATOM 1637 N N . THR A 1 211 ? 15.016 7.156 0.224 1.00 90.81 211 THR A N 1
ATOM 1638 C CA . THR A 1 211 ? 14.995 6.321 -0.975 1.00 90.81 211 THR A CA 1
ATOM 1639 C C . THR A 1 211 ? 14.165 6.976 -2.056 1.00 90.81 211 THR A C 1
ATOM 1641 O O . THR A 1 211 ? 13.037 7.382 -1.816 1.00 90.81 211 THR A O 1
ATOM 1644 N N . GLU A 1 212 ? 14.693 7.012 -3.276 1.00 93.69 212 GLU A N 1
ATOM 1645 C CA . GLU A 1 212 ? 13.962 7.396 -4.496 1.00 93.69 212 GLU A CA 1
ATOM 1646 C C . GLU A 1 212 ? 13.657 6.169 -5.369 1.00 93.69 212 GLU A C 1
ATOM 1648 O O . GLU A 1 212 ? 13.405 6.257 -6.573 1.00 93.69 212 GLU A O 1
ATOM 1653 N N . THR A 1 213 ? 13.778 4.972 -4.790 1.00 91.75 213 THR A N 1
ATOM 1654 C CA . THR A 1 213 ? 13.723 3.710 -5.535 1.00 91.75 213 THR A CA 1
ATOM 1655 C C . THR A 1 213 ? 12.720 2.718 -4.965 1.00 91.75 213 THR A C 1
ATOM 1657 O O . THR A 1 213 ? 12.744 1.539 -5.333 1.00 91.75 213 THR A O 1
ATOM 1660 N N . HIS A 1 214 ? 11.801 3.176 -4.110 1.00 92.50 214 HIS A N 1
ATOM 1661 C CA . HIS A 1 214 ? 10.751 2.318 -3.584 1.00 92.50 214 HIS A CA 1
ATOM 1662 C C . HIS A 1 214 ? 9.776 1.918 -4.710 1.00 92.50 214 HIS A C 1
ATOM 1664 O O . HIS A 1 214 ? 9.360 2.741 -5.528 1.00 92.50 214 HIS A O 1
ATOM 1670 N N . THR A 1 215 ? 9.485 0.617 -4.820 1.00 93.44 215 THR A N 1
ATOM 1671 C CA . THR A 1 215 ? 8.798 0.012 -5.980 1.00 93.44 215 THR A CA 1
ATOM 1672 C C . THR A 1 215 ? 7.822 -1.080 -5.558 1.00 93.44 215 THR A C 1
ATOM 1674 O O . THR A 1 215 ? 7.965 -1.653 -4.477 1.00 93.44 215 THR A O 1
ATOM 1677 N N . GLY A 1 216 ? 6.905 -1.436 -6.459 1.00 93.56 216 GLY A N 1
ATOM 1678 C CA . GLY A 1 216 ? 5.940 -2.518 -6.260 1.00 93.56 216 GLY A CA 1
ATOM 1679 C C . GLY A 1 216 ? 4.603 -2.036 -5.699 1.00 93.56 216 GLY A C 1
ATOM 1680 O O . GLY A 1 216 ? 4.474 -0.893 -5.254 1.00 93.56 216 GLY A O 1
ATOM 1681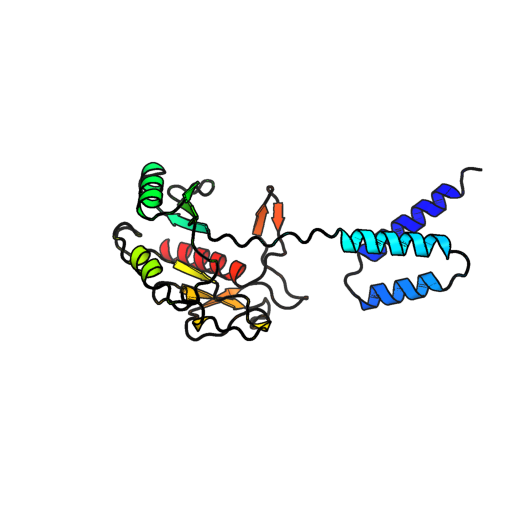 N N . THR A 1 217 ? 3.619 -2.931 -5.654 1.00 93.62 217 THR A N 1
ATOM 1682 C CA . THR A 1 217 ? 2.320 -2.692 -4.993 1.00 93.62 217 THR A CA 1
ATOM 1683 C C . THR A 1 217 ? 2.464 -2.438 -3.495 1.00 93.62 217 THR A C 1
ATOM 1685 O O . THR A 1 217 ? 1.647 -1.744 -2.896 1.00 93.62 217 THR A O 1
ATOM 1688 N N . SER A 1 218 ? 3.575 -2.879 -2.902 1.00 92.38 218 SER A N 1
ATOM 1689 C CA . SER A 1 218 ? 3.960 -2.559 -1.525 1.00 92.38 218 SER A CA 1
ATOM 1690 C C . SER A 1 218 ? 4.186 -1.064 -1.281 1.00 92.38 218 SER A C 1
ATOM 1692 O O . SER A 1 218 ? 4.029 -0.630 -0.149 1.00 92.38 218 SER A O 1
ATOM 1694 N N . ALA A 1 219 ? 4.512 -0.278 -2.313 1.00 93.75 219 ALA A N 1
ATOM 1695 C CA . ALA A 1 219 ? 4.596 1.181 -2.210 1.00 93.75 219 ALA A CA 1
ATOM 1696 C C . ALA A 1 219 ? 3.224 1.861 -2.378 1.00 93.75 219 ALA A C 1
ATOM 1698 O O . ALA A 1 219 ? 3.007 2.962 -1.879 1.00 93.75 219 ALA A O 1
ATOM 1699 N N . SER A 1 220 ? 2.284 1.193 -3.055 1.00 96.06 220 SER A N 1
ATOM 1700 C CA . SER A 1 220 ? 0.930 1.695 -3.300 1.00 96.06 220 SER A CA 1
ATOM 1701 C C . SER A 1 220 ? 0.035 1.616 -2.059 1.00 96.06 220 SER A C 1
ATOM 1703 O O . SER A 1 220 ? -0.693 2.568 -1.764 1.00 96.06 220 SER A O 1
ATOM 1705 N N . ALA A 1 221 ? 0.088 0.509 -1.312 1.00 94.56 221 ALA A N 1
ATOM 1706 C CA . ALA A 1 221 ? -0.772 0.311 -0.142 1.00 94.56 221 ALA A CA 1
ATOM 1707 C C . ALA A 1 221 ? -0.573 1.384 0.958 1.00 94.56 221 ALA A C 1
ATOM 1709 O O . ALA A 1 221 ? -1.575 1.941 1.407 1.00 94.56 221 ALA A O 1
ATOM 1710 N N . PRO A 1 222 ? 0.661 1.782 1.340 1.00 93.38 222 PRO A N 1
ATOM 1711 C CA . PRO A 1 222 ? 0.877 2.865 2.306 1.00 93.38 222 PRO A CA 1
ATOM 1712 C C . PRO A 1 222 ? 0.344 4.228 1.846 1.00 93.38 222 PRO A C 1
ATOM 1714 O O . PRO A 1 222 ? -0.162 4.993 2.663 1.00 93.38 222 PRO A O 1
ATOM 1717 N N . LEU A 1 223 ? 0.396 4.533 0.543 1.00 95.19 223 LEU A N 1
ATOM 1718 C CA . LEU A 1 223 ? -0.182 5.771 0.005 1.00 95.19 223 LEU A CA 1
ATOM 1719 C C . LEU A 1 223 ? -1.708 5.783 0.143 1.00 95.19 223 LEU A C 1
ATOM 1721 O O . LEU A 1 223 ? -2.285 6.794 0.535 1.00 95.19 223 LEU A O 1
ATOM 1725 N N . ALA A 1 224 ? -2.363 4.652 -0.135 1.00 95.19 224 ALA A N 1
ATOM 1726 C CA . ALA A 1 224 ? -3.802 4.514 0.069 1.00 95.19 224 ALA A CA 1
ATOM 1727 C C . ALA A 1 224 ? -4.177 4.603 1.556 1.00 95.19 224 ALA A C 1
ATOM 1729 O O . ALA A 1 224 ? -5.146 5.277 1.894 1.00 95.19 224 ALA A O 1
ATOM 1730 N N . ALA A 1 225 ? -3.379 4.005 2.446 1.00 91.75 225 ALA A N 1
ATOM 1731 C CA . ALA A 1 225 ? -3.562 4.147 3.889 1.00 91.75 225 ALA A CA 1
ATOM 1732 C C . ALA A 1 225 ? -3.478 5.617 4.337 1.00 91.75 225 ALA A C 1
ATOM 1734 O O . ALA A 1 225 ? -4.313 6.057 5.122 1.00 91.75 225 ALA A O 1
ATOM 1735 N N . GLY A 1 226 ? -2.545 6.399 3.780 1.00 92.25 226 GLY A N 1
ATOM 1736 C CA . GLY A 1 226 ? -2.473 7.845 4.014 1.00 92.25 226 GLY A CA 1
ATOM 1737 C C . GLY A 1 226 ? -3.721 8.599 3.542 1.00 92.25 226 GLY A C 1
ATOM 1738 O O . GLY A 1 226 ? -4.235 9.447 4.264 1.00 92.25 226 GLY A O 1
ATOM 1739 N N . ILE A 1 227 ? -4.265 8.256 2.368 1.00 95.12 227 ILE A N 1
ATOM 1740 C CA . ILE A 1 227 ? -5.524 8.842 1.869 1.00 95.12 227 ILE A CA 1
ATOM 1741 C C . ILE A 1 227 ? -6.696 8.490 2.792 1.00 95.12 227 ILE A C 1
ATOM 1743 O O . ILE A 1 227 ? -7.515 9.354 3.096 1.00 95.12 227 ILE A O 1
ATOM 1747 N N . PHE A 1 228 ? -6.780 7.243 3.264 1.00 92.69 228 PHE A N 1
ATOM 1748 C CA . PHE A 1 228 ? -7.818 6.849 4.216 1.00 92.69 228 PHE A CA 1
ATOM 1749 C C . PHE A 1 228 ? -7.673 7.568 5.552 1.00 92.69 228 PHE A C 1
ATOM 1751 O O . PHE A 1 228 ? -8.686 7.978 6.101 1.00 92.69 228 PHE A O 1
ATOM 1758 N N . ALA A 1 229 ? -6.453 7.785 6.046 1.00 88.81 229 ALA A N 1
ATOM 1759 C CA . ALA A 1 229 ? -6.235 8.573 7.255 1.00 88.81 229 ALA A CA 1
ATOM 1760 C C . ALA A 1 229 ? -6.808 9.994 7.107 1.00 88.81 229 ALA A C 1
ATOM 1762 O O . ALA A 1 229 ? -7.586 10.422 7.954 1.00 88.81 229 ALA A O 1
ATOM 1763 N N . LEU A 1 230 ? -6.532 10.668 5.985 1.00 90.88 230 LEU A N 1
ATOM 1764 C CA . LEU A 1 230 ? -7.105 11.989 5.688 1.00 90.88 230 LEU A CA 1
ATOM 1765 C C . LEU A 1 230 ? -8.637 11.951 5.575 1.00 90.88 230 LEU A C 1
ATOM 1767 O O . LEU A 1 230 ? -9.321 12.855 6.040 1.00 90.88 230 LEU A O 1
ATOM 1771 N N . ALA A 1 231 ? -9.194 10.897 4.976 1.00 92.31 231 ALA A N 1
ATOM 1772 C CA . ALA A 1 231 ? -10.642 10.730 4.862 1.00 92.31 231 ALA A CA 1
ATOM 1773 C C . ALA A 1 231 ? -11.331 10.453 6.211 1.00 92.31 231 ALA A C 1
ATOM 1775 O O . ALA A 1 231 ? -12.521 10.718 6.345 1.00 92.31 231 ALA A O 1
ATOM 1776 N N . LEU A 1 232 ? -10.611 9.895 7.188 1.00 87.50 232 LEU A N 1
ATOM 1777 C CA . LEU A 1 232 ? -11.108 9.653 8.545 1.00 87.50 232 LEU A CA 1
ATOM 1778 C C . LEU A 1 232 ? -10.970 10.869 9.463 1.00 87.50 232 LEU A C 1
ATOM 1780 O O . LEU A 1 232 ? -11.653 10.916 10.485 1.00 87.50 232 LEU A O 1
ATOM 1784 N N . GLU A 1 233 ? -10.075 11.797 9.125 1.00 86.25 233 GLU A N 1
ATOM 1785 C CA . GLU A 1 233 ? -9.908 13.079 9.813 1.00 86.25 233 GLU A CA 1
ATOM 1786 C C . GLU A 1 233 ? -11.004 14.092 9.434 1.00 86.25 233 GLU A C 1
ATOM 1788 O O . GLU A 1 233 ? -11.370 14.922 10.266 1.00 86.25 233 GLU A O 1
ATOM 1793 N N . ALA A 1 234 ? -11.506 14.018 8.195 1.00 74.75 234 ALA A N 1
ATOM 1794 C CA . ALA A 1 234 ? -12.503 14.928 7.618 1.00 74.75 234 ALA A CA 1
ATOM 1795 C C . ALA A 1 234 ? -13.861 14.926 8.346 1.00 74.75 234 ALA A C 1
ATOM 1797 O O . ALA A 1 234 ? -14.447 16.031 8.454 1.00 74.75 234 ALA A O 1
#